Protein AF-A0A151E2L0-F1 (afdb_monomer_lite)

Radius of gyration: 24.41 Å; chains: 1; bounding box: 51×38×66 Å

Structure (mmCIF, N/CA/C/O backbone):
data_AF-A0A151E2L0-F1
#
_entry.id   AF-A0A151E2L0-F1
#
loop_
_atom_site.group_PDB
_atom_site.id
_atom_site.type_symbol
_atom_site.label_atom_id
_atom_site.label_alt_id
_atom_site.label_comp_id
_atom_site.label_asym_id
_atom_site.label_entity_id
_atom_site.label_seq_id
_atom_site.pdbx_PDB_ins_code
_atom_site.Cartn_x
_atom_site.Cartn_y
_atom_site.Cartn_z
_atom_site.occupancy
_atom_site.B_iso_or_equiv
_atom_site.auth_seq_id
_atom_site.auth_comp_id
_atom_site.auth_asym_id
_atom_site.auth_atom_id
_atom_site.pdbx_PDB_model_num
ATOM 1 N N . MET A 1 1 ? 32.346 0.510 -19.887 1.00 84.31 1 MET A N 1
ATOM 2 C CA . MET A 1 1 ? 31.355 0.028 -20.860 1.00 84.31 1 MET A CA 1
ATOM 3 C C . MET A 1 1 ? 30.154 -0.442 -20.076 1.00 84.31 1 MET A C 1
ATOM 5 O O . MET A 1 1 ? 30.334 -1.279 -19.196 1.00 84.31 1 MET A O 1
ATOM 9 N N . ALA A 1 2 ? 28.981 0.121 -20.339 1.00 90.50 2 ALA A N 1
ATOM 10 C CA . ALA A 1 2 ? 27.751 -0.248 -19.652 1.00 90.50 2 ALA A CA 1
ATOM 11 C C . ALA A 1 2 ? 26.832 -1.027 -20.596 1.00 90.50 2 ALA A C 1
ATOM 13 O O . ALA A 1 2 ? 26.898 -0.857 -21.814 1.00 90.50 2 ALA A O 1
ATOM 14 N N . GLN A 1 3 ? 25.974 -1.856 -20.020 1.00 91.31 3 GLN A N 1
ATOM 15 C CA . GLN A 1 3 ? 24.941 -2.608 -20.714 1.00 91.31 3 GLN A CA 1
ATOM 16 C C . GLN A 1 3 ? 23.611 -2.382 -19.992 1.00 91.31 3 GLN A C 1
ATOM 18 O O . GLN A 1 3 ? 23.553 -2.522 -18.766 1.00 91.31 3 GLN A O 1
ATOM 23 N N . PHE A 1 4 ? 22.560 -2.027 -20.734 1.00 92.19 4 PHE A N 1
ATOM 24 C CA . PHE A 1 4 ? 21.192 -2.010 -20.217 1.00 92.19 4 PHE A CA 1
ATOM 25 C C . PHE A 1 4 ? 20.555 -3.377 -20.409 1.00 92.19 4 PHE A C 1
ATOM 27 O O . PHE A 1 4 ? 20.576 -3.918 -21.517 1.00 92.19 4 PHE A O 1
ATOM 34 N N . ILE A 1 5 ? 19.969 -3.905 -19.337 1.00 91.38 5 ILE A N 1
ATOM 35 C CA . ILE A 1 5 ? 19.160 -5.120 -19.371 1.00 91.38 5 ILE A CA 1
ATOM 36 C C . ILE A 1 5 ? 17.713 -4.697 -19.201 1.00 91.38 5 ILE A C 1
ATOM 38 O O . ILE A 1 5 ? 17.343 -4.138 -18.163 1.00 91.38 5 ILE A O 1
ATOM 42 N N . ALA A 1 6 ? 16.914 -4.935 -20.235 1.00 91.94 6 ALA A N 1
ATOM 43 C CA . ALA A 1 6 ? 15.531 -4.496 -20.284 1.00 91.94 6 ALA A CA 1
ATOM 44 C C . ALA A 1 6 ? 14.575 -5.671 -20.495 1.00 91.94 6 ALA A C 1
ATOM 46 O O . ALA A 1 6 ? 14.903 -6.639 -21.181 1.00 91.94 6 ALA A O 1
ATOM 47 N N . LEU A 1 7 ? 13.389 -5.598 -19.891 1.00 91.06 7 LEU A N 1
ATOM 48 C CA . LEU A 1 7 ? 12.377 -6.642 -20.038 1.00 91.06 7 LEU A CA 1
ATOM 49 C C . LEU A 1 7 ? 11.890 -6.750 -21.482 1.00 91.06 7 LEU A C 1
ATOM 51 O O . LEU A 1 7 ? 11.542 -5.751 -22.108 1.00 91.06 7 LEU A O 1
ATOM 55 N N . ARG A 1 8 ? 11.790 -7.981 -21.982 1.00 91.12 8 ARG A N 1
ATOM 56 C CA . ARG A 1 8 ? 11.191 -8.262 -23.290 1.00 91.12 8 ARG A CA 1
ATOM 57 C C . ARG A 1 8 ? 9.681 -8.002 -23.309 1.00 91.12 8 ARG A C 1
ATOM 59 O O . ARG A 1 8 ? 9.145 -7.568 -24.320 1.00 91.12 8 ARG A O 1
ATOM 66 N N . GLU A 1 9 ? 9.017 -8.267 -22.189 1.00 89.00 9 GLU A N 1
ATOM 67 C CA . GLU A 1 9 ? 7.567 -8.172 -22.008 1.00 89.00 9 GLU A CA 1
ATOM 68 C C . GLU A 1 9 ? 7.240 -7.475 -20.685 1.00 89.00 9 GLU A C 1
ATOM 70 O O . GLU A 1 9 ? 8.058 -7.453 -19.764 1.00 89.00 9 GLU A O 1
ATOM 75 N N . ALA A 1 10 ? 6.036 -6.918 -20.566 1.00 86.88 10 ALA A N 1
ATOM 76 C CA . ALA A 1 10 ? 5.585 -6.337 -19.306 1.00 86.88 10 ALA A CA 1
ATOM 77 C C . ALA A 1 10 ? 5.405 -7.415 -18.220 1.00 86.88 10 ALA A C 1
ATOM 79 O O . ALA A 1 10 ? 5.007 -8.550 -18.490 1.00 86.88 10 ALA A O 1
ATOM 80 N N . LYS A 1 11 ? 5.667 -7.044 -16.966 1.00 82.69 11 LYS A N 1
ATOM 81 C CA . LYS A 1 11 ? 5.463 -7.891 -15.789 1.00 82.69 11 LYS A CA 1
ATOM 82 C C 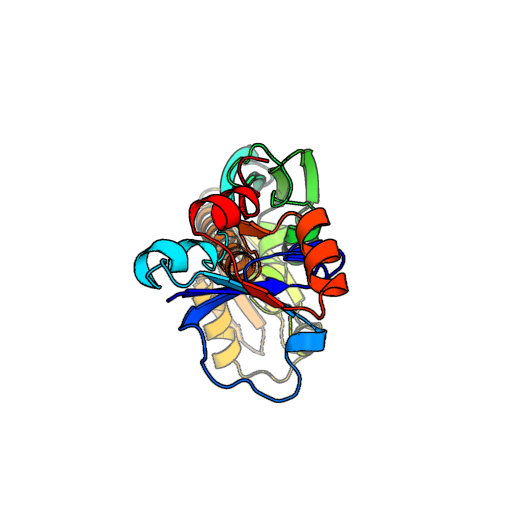. LYS A 1 11 ? 4.302 -7.357 -14.966 1.00 82.69 11 LYS A C 1
ATOM 84 O O . LYS A 1 11 ? 4.255 -6.164 -14.667 1.00 82.69 11 LYS A O 1
ATOM 89 N N . TYR A 1 12 ? 3.425 -8.261 -14.538 1.00 77.94 12 TYR A N 1
ATOM 90 C CA . TYR A 1 12 ? 2.224 -7.930 -13.776 1.00 77.94 12 TYR A CA 1
ATOM 91 C C . TYR A 1 12 ? 2.213 -8.587 -12.388 1.00 77.94 12 TYR A C 1
ATOM 93 O O . TYR A 1 12 ? 2.780 -9.666 -12.197 1.00 77.94 12 TYR A O 1
ATOM 101 N N . ARG A 1 13 ? 1.536 -7.945 -11.432 1.00 70.94 13 ARG A N 1
ATOM 102 C CA . ARG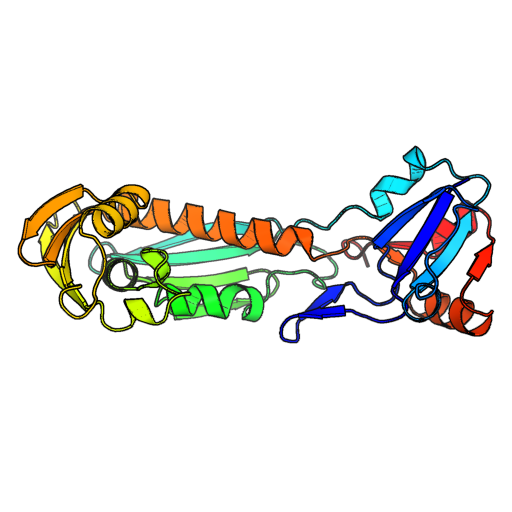 A 1 13 ? 1.079 -8.521 -10.157 1.00 70.94 13 ARG A CA 1
ATOM 103 C C . ARG A 1 13 ? -0.394 -8.155 -10.003 1.00 70.94 13 ARG A C 1
ATOM 105 O O . ARG A 1 13 ? -0.712 -6.979 -10.086 1.00 70.94 13 ARG A O 1
ATOM 112 N N . ASP A 1 14 ? -1.259 -9.146 -9.801 1.00 65.44 14 ASP A N 1
ATOM 113 C CA . ASP A 1 14 ? -2.694 -8.943 -9.539 1.00 65.44 14 ASP A CA 1
ATOM 114 C C . ASP A 1 14 ? -3.354 -7.967 -10.536 1.00 65.44 14 ASP A C 1
ATOM 116 O O . ASP A 1 14 ? -4.032 -7.019 -10.162 1.00 65.44 14 ASP A O 1
ATOM 120 N N . ALA A 1 15 ? -3.099 -8.202 -11.831 1.00 66.31 15 ALA A N 1
ATOM 121 C CA . ALA A 1 15 ? -3.526 -7.393 -12.982 1.00 66.31 15 ALA A CA 1
ATOM 122 C C . ALA A 1 15 ? -2.879 -6.000 -13.138 1.00 66.31 15 ALA A C 1
ATOM 124 O O . ALA A 1 15 ? -3.130 -5.326 -14.137 1.00 66.31 15 ALA A O 1
ATOM 125 N N . GLU A 1 16 ? -1.975 -5.595 -12.247 1.00 69.94 16 GLU A N 1
ATOM 126 C CA . GLU A 1 16 ? -1.268 -4.321 -12.359 1.00 69.94 16 GLU A CA 1
ATOM 127 C C . GLU A 1 16 ? 0.136 -4.455 -12.952 1.00 69.94 16 GLU A C 1
ATOM 129 O O . GLU A 1 16 ? 0.885 -5.352 -12.548 1.00 69.94 16 GLU A O 1
ATOM 134 N N . PRO A 1 17 ? 0.544 -3.555 -13.868 1.00 71.38 17 PRO A N 1
ATOM 135 C CA . PRO A 1 17 ? 1.899 -3.549 -14.392 1.00 71.38 17 PRO A CA 1
ATOM 136 C C . PRO A 1 17 ? 2.876 -3.104 -13.297 1.00 71.38 17 PRO A C 1
ATOM 138 O O . PRO A 1 17 ? 2.876 -1.955 -12.857 1.00 71.38 17 PRO A O 1
ATOM 141 N N . ILE A 1 18 ? 3.746 -4.019 -12.876 1.00 76.12 18 ILE A N 1
ATOM 142 C CA . ILE A 1 18 ? 4.868 -3.711 -11.982 1.00 76.12 18 ILE A CA 1
ATOM 143 C C . ILE A 1 18 ? 6.118 -3.333 -12.780 1.00 76.12 18 ILE A C 1
ATOM 145 O O . ILE A 1 18 ? 6.958 -2.581 -12.309 1.00 76.12 18 ILE A O 1
ATOM 149 N N . ALA A 1 19 ? 6.233 -3.776 -14.027 1.00 84.06 19 ALA A N 1
ATOM 150 C CA . ALA A 1 19 ? 7.259 -3.286 -14.933 1.00 84.06 19 ALA A CA 1
ATOM 151 C C . ALA A 1 19 ? 6.724 -3.295 -16.361 1.00 84.06 19 ALA A C 1
ATOM 153 O O . ALA A 1 19 ? 6.121 -4.279 -16.791 1.00 84.06 19 ALA A O 1
ATOM 154 N N . LEU A 1 20 ? 6.932 -2.204 -17.093 1.00 86.31 20 LEU A N 1
ATOM 155 C CA . LEU A 1 20 ? 6.557 -2.135 -18.500 1.00 86.31 20 LEU A CA 1
ATOM 156 C C . LEU A 1 20 ? 7.481 -3.006 -19.354 1.00 86.31 20 LEU A C 1
ATOM 158 O O . LEU A 1 20 ? 8.604 -3.341 -18.967 1.00 86.31 20 LEU A O 1
ATOM 162 N N . LYS A 1 21 ? 7.020 -3.329 -20.561 1.00 91.00 21 LYS A N 1
ATOM 163 C CA . LYS A 1 21 ? 7.912 -3.801 -21.618 1.00 91.00 21 LYS A CA 1
ATOM 164 C C . LYS A 1 21 ? 9.042 -2.785 -21.803 1.00 91.00 21 LYS A C 1
ATOM 166 O O . LYS A 1 21 ? 8.802 -1.581 -21.796 1.00 91.00 21 LYS A O 1
ATOM 171 N N . GLY A 1 22 ? 10.269 -3.278 -21.911 1.00 91.50 22 GLY A N 1
ATOM 172 C CA . GLY A 1 22 ? 11.469 -2.455 -21.990 1.00 91.50 22 GLY A CA 1
ATOM 173 C C . GLY A 1 22 ? 11.974 -1.921 -20.653 1.00 91.50 22 GLY A C 1
ATOM 174 O O . GLY A 1 22 ? 13.012 -1.266 -20.644 1.00 91.50 22 GLY A O 1
ATOM 175 N N . ALA A 1 23 ? 11.302 -2.181 -19.525 1.00 91.19 23 ALA A N 1
ATOM 176 C CA . ALA A 1 23 ? 11.759 -1.719 -18.216 1.00 91.19 23 ALA A CA 1
ATOM 177 C C . ALA A 1 23 ? 13.214 -2.112 -17.959 1.00 91.19 23 ALA A C 1
ATOM 179 O O . ALA A 1 23 ? 13.561 -3.293 -18.036 1.00 91.19 23 ALA A O 1
ATOM 180 N N . ILE A 1 24 ? 14.045 -1.123 -17.634 1.00 91.44 24 ILE A N 1
ATOM 181 C CA . ILE A 1 24 ? 15.466 -1.322 -17.362 1.00 91.44 24 ILE A CA 1
ATOM 182 C C . ILE A 1 24 ? 15.583 -1.876 -15.943 1.00 91.44 24 ILE A C 1
ATOM 184 O O . ILE A 1 24 ? 15.453 -1.152 -14.958 1.00 91.44 24 ILE A O 1
ATOM 188 N N . VAL A 1 25 ? 15.801 -3.183 -15.836 1.00 87.81 25 VAL A N 1
ATOM 189 C CA . VAL A 1 25 ? 15.864 -3.892 -14.549 1.00 87.81 25 VAL A CA 1
ATOM 190 C C . VAL A 1 25 ? 17.278 -3.952 -13.991 1.00 87.81 25 VAL A C 1
ATOM 192 O O . VAL A 1 25 ? 17.464 -4.112 -12.787 1.00 87.81 25 VAL A O 1
ATOM 195 N N . GLN A 1 26 ? 18.283 -3.806 -14.856 1.00 89.06 26 GLN A N 1
ATOM 196 C CA . GLN A 1 26 ? 19.679 -3.854 -14.455 1.00 89.06 26 GLN A CA 1
ATOM 197 C C . GLN A 1 26 ? 20.559 -3.043 -15.405 1.00 89.06 26 GLN A C 1
ATOM 199 O O . GLN A 1 26 ? 20.324 -2.968 -16.611 1.00 89.06 26 GLN A O 1
ATOM 204 N N . VAL A 1 27 ? 21.608 -2.466 -14.830 1.00 88.94 27 VAL A N 1
ATOM 205 C CA . VAL A 1 27 ? 22.743 -1.879 -15.538 1.00 88.94 27 VAL A CA 1
ATOM 206 C C . VAL A 1 27 ? 23.992 -2.599 -15.048 1.00 88.94 27 VAL A C 1
ATOM 208 O O . VAL A 1 27 ? 24.195 -2.716 -13.840 1.00 88.94 27 VAL A O 1
ATOM 211 N N . ARG A 1 28 ? 24.827 -3.087 -15.965 1.00 88.88 28 ARG A N 1
ATOM 212 C CA . ARG A 1 28 ? 26.049 -3.837 -15.623 1.00 88.88 28 ARG A CA 1
ATOM 213 C C . ARG A 1 28 ? 27.188 -3.575 -16.604 1.00 88.88 28 ARG A C 1
ATOM 215 O O . ARG A 1 28 ? 27.019 -2.810 -17.556 1.00 88.88 28 ARG A O 1
ATOM 222 N N . ALA A 1 29 ? 28.355 -4.172 -16.360 1.00 87.06 29 ALA A N 1
ATOM 223 C CA . ALA A 1 29 ? 29.481 -4.065 -17.280 1.00 87.06 29 ALA A CA 1
ATOM 224 C C . ALA A 1 29 ? 29.208 -4.869 -18.561 1.00 87.06 29 ALA A C 1
ATOM 226 O O . ALA A 1 29 ? 28.728 -6.001 -18.513 1.00 87.06 29 ALA A O 1
ATOM 227 N N . SER A 1 30 ? 29.524 -4.285 -19.717 1.00 80.56 30 SER A N 1
ATOM 228 C CA . SER A 1 30 ? 29.435 -5.007 -20.993 1.00 80.56 30 SER A CA 1
ATOM 229 C C . SER A 1 30 ? 30.409 -6.193 -21.001 1.00 80.56 30 SER A C 1
ATOM 231 O O . SER A 1 30 ? 31.551 -6.062 -20.554 1.00 80.56 30 SER A O 1
ATOM 233 N N . GLY A 1 31 ? 29.955 -7.344 -21.501 1.00 72.31 31 GLY A N 1
ATOM 234 C CA . GLY A 1 31 ? 30.754 -8.571 -21.591 1.00 72.31 31 GLY A CA 1
ATOM 235 C C . GLY A 1 31 ? 30.794 -9.438 -20.327 1.00 72.31 31 GLY A C 1
ATOM 236 O O . GLY A 1 31 ? 31.498 -10.447 -20.328 1.00 72.31 31 GLY A O 1
ATOM 237 N N . GLU A 1 32 ? 30.053 -9.098 -19.265 1.00 70.38 32 GLU A N 1
ATOM 238 C CA . GLU A 1 32 ? 29.902 -10.003 -18.118 1.00 70.38 32 GLU A CA 1
ATOM 239 C C . GLU A 1 32 ? 29.171 -11.298 -18.525 1.00 70.38 32 GLU A C 1
ATOM 241 O O . GLU A 1 32 ? 28.115 -11.228 -19.168 1.00 70.38 32 GLU A O 1
ATOM 246 N N . PRO A 1 33 ? 29.714 -12.484 -18.176 1.00 62.22 33 PRO A N 1
ATOM 247 C CA . PRO A 1 33 ? 29.123 -13.760 -18.558 1.00 62.22 33 PRO A CA 1
ATOM 248 C C . PRO A 1 33 ? 27.722 -13.924 -17.960 1.00 62.22 33 PRO A C 1
ATOM 250 O O . PRO A 1 33 ? 27.459 -13.540 -16.821 1.00 62.22 33 PRO A O 1
ATOM 253 N N . TRP A 1 34 ? 26.829 -14.491 -18.764 1.00 63.78 34 TRP A N 1
ATOM 254 C CA . TRP A 1 34 ? 25.422 -14.712 -18.437 1.00 63.78 34 TRP A CA 1
ATOM 255 C C . TRP A 1 34 ? 25.178 -16.098 -17.825 1.00 63.78 34 TRP A C 1
ATOM 257 O O . TRP A 1 34 ? 25.937 -17.041 -18.071 1.00 63.78 34 TRP A O 1
ATOM 267 N N . GLY A 1 35 ? 24.089 -16.227 -17.065 1.00 57.56 35 GLY A N 1
ATOM 268 C CA . GLY A 1 35 ? 23.437 -17.508 -16.799 1.00 57.56 35 GLY A CA 1
ATOM 269 C C . GLY A 1 35 ? 22.607 -17.947 -18.016 1.00 57.56 35 GLY A C 1
ATOM 270 O O . GLY A 1 35 ? 22.194 -17.136 -18.835 1.00 57.56 35 GLY A O 1
ATOM 271 N N . GLY A 1 36 ? 22.376 -19.251 -18.185 1.00 47.62 36 GLY A N 1
ATOM 272 C CA . GLY A 1 36 ? 21.886 -19.833 -19.449 1.00 47.62 36 GLY A CA 1
ATOM 273 C C . GLY A 1 36 ? 20.500 -19.400 -19.966 1.00 47.62 36 GLY A C 1
ATOM 274 O O . GLY A 1 36 ? 20.200 -19.693 -21.120 1.00 47.62 36 GLY A O 1
ATOM 275 N N . ASP A 1 37 ? 19.677 -18.694 -19.180 1.00 51.56 37 ASP A N 1
ATOM 276 C CA . ASP A 1 37 ? 18.243 -18.494 -19.472 1.00 51.56 37 ASP A CA 1
ATOM 277 C C . ASP A 1 37 ? 17.826 -17.033 -19.764 1.00 51.56 37 ASP A C 1
ATOM 279 O O . ASP A 1 37 ? 16.668 -16.757 -20.077 1.00 51.56 37 ASP A O 1
ATOM 283 N N . GLU A 1 38 ? 18.743 -16.068 -19.684 1.00 55.12 38 GLU A N 1
ATOM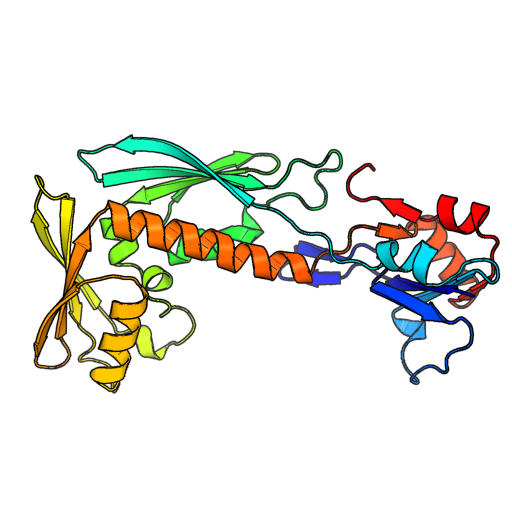 284 C CA . GLU A 1 38 ? 18.417 -14.631 -19.688 1.00 55.12 38 GLU A CA 1
ATOM 285 C C . GLU A 1 38 ? 17.922 -14.030 -21.033 1.00 55.12 38 GLU A C 1
ATOM 287 O O . GLU A 1 38 ? 16.955 -13.262 -20.999 1.00 55.12 38 GLU A O 1
ATOM 292 N N . PRO A 1 39 ? 18.442 -14.368 -22.234 1.00 53.62 39 PRO A N 1
ATOM 293 C CA . PRO A 1 39 ? 17.997 -13.725 -23.483 1.00 53.62 39 PRO A CA 1
ATOM 294 C C . PRO A 1 39 ? 16.557 -14.076 -23.902 1.00 53.62 39 PRO A C 1
ATOM 296 O O . PRO A 1 39 ? 15.993 -13.436 -24.788 1.00 53.62 39 PRO A O 1
ATOM 299 N N . PHE A 1 40 ? 15.923 -15.074 -23.276 1.00 59.53 40 PHE A N 1
ATOM 300 C CA . PHE A 1 40 ? 14.511 -15.378 -23.533 1.00 59.53 40 PHE A CA 1
ATOM 301 C C . PHE A 1 40 ? 13.560 -14.379 -22.861 1.00 59.53 40 PHE A C 1
ATOM 303 O O . PHE A 1 40 ? 12.474 -14.126 -23.389 1.00 59.53 40 PHE A O 1
ATOM 310 N N . TYR A 1 41 ? 13.984 -13.791 -21.739 1.00 78.12 41 TYR A N 1
ATOM 311 C CA . TYR A 1 41 ? 13.182 -12.879 -20.918 1.00 78.12 41 TYR A CA 1
ATOM 312 C C . TYR A 1 41 ? 13.598 -11.410 -21.055 1.00 78.12 41 TYR A C 1
ATOM 314 O O . TYR A 1 41 ? 12.802 -10.516 -20.748 1.00 78.12 41 TYR A O 1
ATOM 322 N N . PHE A 1 42 ? 14.816 -11.149 -21.539 1.00 87.56 42 PHE A N 1
ATOM 323 C CA . PHE A 1 42 ? 15.401 -9.813 -21.598 1.00 87.56 42 PHE A CA 1
ATOM 324 C C . PHE A 1 42 ? 15.984 -9.492 -22.974 1.00 87.56 42 PHE A C 1
ATOM 326 O O . PHE A 1 42 ? 16.438 -10.373 -23.700 1.00 87.56 42 PHE A O 1
ATOM 333 N N . ILE A 1 43 ? 16.017 -8.201 -23.292 1.00 91.62 43 ILE A N 1
ATOM 334 C CA . ILE A 1 43 ? 16.858 -7.641 -24.347 1.00 91.62 43 ILE A CA 1
ATOM 335 C C . ILE A 1 43 ? 18.095 -6.974 -23.737 1.00 91.62 43 ILE A C 1
ATOM 337 O O . ILE A 1 43 ? 18.082 -6.523 -22.586 1.00 91.62 43 ILE A O 1
ATOM 341 N N . MET A 1 44 ? 19.152 -6.872 -24.535 1.00 91.06 44 MET A N 1
ATOM 342 C CA . MET A 1 44 ? 20.423 -6.270 -24.145 1.00 91.06 44 MET A CA 1
ATOM 343 C C . MET A 1 44 ? 20.768 -5.087 -25.043 1.00 91.06 44 MET A C 1
ATOM 345 O O . MET A 1 44 ? 20.742 -5.202 -26.270 1.00 91.06 44 MET A O 1
ATOM 349 N N . ILE A 1 45 ? 21.151 -3.965 -24.430 1.00 92.50 45 ILE A N 1
ATOM 350 C CA . ILE A 1 45 ? 21.691 -2.807 -25.149 1.00 92.50 45 ILE A CA 1
ATOM 351 C C . ILE A 1 45 ? 23.099 -2.524 -24.641 1.00 92.50 45 ILE A C 1
ATOM 353 O O . ILE A 1 45 ? 23.279 -1.987 -23.546 1.00 92.50 45 ILE A O 1
ATOM 357 N N . ASP A 1 46 ? 24.096 -2.875 -25.444 1.00 91.75 46 ASP A N 1
ATOM 358 C CA . ASP A 1 46 ? 25.499 -2.603 -25.161 1.00 91.75 46 ASP A CA 1
ATOM 359 C C . ASP A 1 46 ? 25.862 -1.175 -25.559 1.00 91.75 46 ASP A C 1
ATOM 361 O O . ASP A 1 46 ? 25.666 -0.750 -26.701 1.00 91.75 46 ASP A O 1
ATOM 365 N N . VAL A 1 47 ? 26.433 -0.428 -24.612 1.00 91.06 47 VAL A N 1
ATOM 366 C CA . VAL A 1 47 ? 26.839 0.965 -24.813 1.00 91.06 47 VAL A CA 1
ATOM 367 C C . VAL A 1 47 ? 28.300 1.143 -24.379 1.00 91.06 47 VAL A C 1
ATOM 369 O O . VAL A 1 47 ? 28.588 1.549 -23.245 1.00 91.06 47 VAL A O 1
ATOM 372 N N . PRO A 1 48 ? 29.266 0.848 -25.273 1.00 85.56 48 PRO A N 1
ATOM 373 C CA . PRO A 1 48 ? 30.687 0.777 -24.929 1.00 85.56 48 PRO A CA 1
ATOM 374 C C . PRO A 1 48 ? 31.241 2.055 -24.286 1.00 85.56 48 PRO A C 1
ATOM 376 O O . PRO A 1 48 ? 32.031 1.993 -23.345 1.00 85.56 48 PRO A O 1
ATOM 379 N N . ALA A 1 49 ? 30.780 3.221 -24.740 1.00 86.12 49 ALA A N 1
ATOM 380 C CA . ALA A 1 49 ? 31.260 4.517 -24.267 1.00 86.12 49 ALA A CA 1
ATOM 381 C C . ALA A 1 49 ? 30.575 5.029 -22.980 1.00 86.12 49 ALA A C 1
ATOM 383 O O . ALA A 1 49 ? 30.973 6.078 -22.478 1.00 86.12 49 ALA A O 1
ATOM 384 N N . PHE A 1 50 ? 29.592 4.313 -22.411 1.00 86.38 50 PHE A N 1
ATOM 385 C CA . PHE A 1 50 ? 29.052 4.647 -21.085 1.00 86.38 50 PHE A CA 1
ATOM 386 C C . PHE A 1 50 ? 29.881 4.021 -19.952 1.00 86.38 50 PHE A C 1
ATOM 388 O O . PHE A 1 50 ? 30.312 2.860 -20.016 1.00 86.38 50 PHE A O 1
ATOM 395 N N . SER A 1 51 ? 30.076 4.785 -18.875 1.00 87.81 51 SER A N 1
ATOM 396 C CA . SER A 1 51 ? 30.441 4.231 -17.569 1.00 87.81 51 SER A CA 1
ATOM 397 C C . SER A 1 51 ? 29.181 3.753 -16.847 1.00 87.81 51 SER A C 1
ATOM 399 O O . SER A 1 51 ? 28.111 4.328 -17.029 1.00 87.81 51 SER A O 1
ATOM 401 N N . ILE A 1 52 ? 29.301 2.713 -16.019 1.00 87.06 52 ILE A N 1
ATOM 402 C CA . ILE A 1 52 ? 28.172 2.185 -15.236 1.00 87.06 52 ILE A CA 1
ATOM 403 C C . ILE A 1 52 ? 27.604 3.277 -14.328 1.00 87.06 52 ILE A C 1
ATOM 405 O O . ILE A 1 52 ? 26.398 3.496 -14.324 1.00 87.06 52 ILE A O 1
ATOM 409 N N . ASP A 1 53 ? 28.466 4.030 -13.643 1.00 86.00 53 ASP A N 1
ATOM 410 C CA . ASP A 1 53 ? 28.052 5.091 -12.717 1.00 86.00 53 ASP A CA 1
ATOM 411 C C . ASP A 1 53 ? 27.208 6.185 -13.383 1.00 86.00 53 ASP A C 1
ATOM 413 O O . ASP A 1 53 ? 26.323 6.758 -12.749 1.00 86.00 53 ASP A O 1
ATOM 417 N N . ALA A 1 54 ? 27.438 6.455 -14.672 1.00 85.06 54 ALA A N 1
ATOM 418 C CA . ALA A 1 54 ? 26.662 7.442 -15.416 1.00 85.06 54 ALA A CA 1
ATOM 419 C C . ALA A 1 54 ? 25.228 6.976 -15.710 1.00 85.06 54 ALA A C 1
ATOM 421 O O . ALA A 1 54 ? 24.351 7.811 -15.929 1.00 85.06 54 ALA A O 1
ATOM 422 N N . VAL A 1 55 ? 24.980 5.661 -15.727 1.00 86.44 55 VAL A N 1
ATOM 423 C CA . VAL A 1 55 ? 23.708 5.086 -16.187 1.00 86.44 55 VAL A CA 1
ATOM 424 C C . VAL A 1 55 ? 23.022 4.153 -15.188 1.00 86.44 55 VAL A C 1
ATOM 426 O O . VAL A 1 55 ? 21.868 3.795 -15.394 1.00 86.44 55 VAL A O 1
ATOM 429 N N . VAL A 1 56 ? 23.648 3.822 -14.058 1.00 87.00 56 VAL A N 1
ATOM 430 C CA . VAL A 1 56 ? 23.064 2.961 -13.009 1.00 87.00 56 VAL A CA 1
ATOM 431 C C . VAL A 1 56 ? 21.754 3.518 -12.436 1.00 87.00 56 VAL A C 1
ATOM 433 O O . VAL A 1 56 ? 20.916 2.782 -11.924 1.00 87.00 56 VAL A O 1
ATOM 436 N N . ASN A 1 57 ? 21.529 4.829 -12.554 1.00 86.75 57 ASN A N 1
ATOM 437 C CA . ASN A 1 57 ? 20.277 5.457 -12.137 1.00 86.75 57 ASN A CA 1
ATOM 438 C C . ASN A 1 57 ? 19.072 5.024 -12.986 1.00 86.75 57 ASN A C 1
ATOM 440 O O . ASN A 1 57 ? 17.951 5.081 -12.485 1.00 86.75 57 ASN A O 1
ATOM 444 N N . TYR A 1 58 ? 19.289 4.556 -14.221 1.00 87.75 58 TYR A N 1
ATOM 445 C CA . TYR A 1 58 ? 18.218 4.070 -15.093 1.00 87.75 58 TYR A CA 1
ATOM 446 C C . TYR A 1 58 ? 17.626 2.734 -14.626 1.00 87.75 58 TYR A C 1
ATOM 448 O O . TYR A 1 58 ? 16.483 2.447 -14.955 1.00 87.75 58 TYR A O 1
ATOM 456 N N . SER A 1 59 ? 18.343 1.953 -13.808 1.00 84.56 59 SER A N 1
ATOM 457 C CA . SER A 1 59 ? 17.822 0.713 -13.212 1.00 84.56 59 SER A CA 1
ATOM 458 C C . SER A 1 59 ? 17.283 0.888 -11.791 1.00 84.56 59 SER A C 1
ATOM 460 O O . SER A 1 59 ? 16.988 -0.099 -11.118 1.00 84.56 59 SER A O 1
ATOM 462 N N . ARG A 1 60 ? 17.208 2.121 -11.270 1.00 81.19 60 ARG A N 1
ATOM 463 C CA . ARG A 1 60 ? 16.695 2.341 -9.912 1.00 81.19 60 ARG A CA 1
ATOM 464 C C . ARG A 1 60 ? 15.176 2.144 -9.870 1.00 81.19 60 ARG A C 1
ATOM 466 O O . ARG A 1 60 ? 14.480 2.596 -10.785 1.00 81.19 60 ARG A O 1
ATOM 473 N N . PRO A 1 61 ? 14.652 1.521 -8.800 1.00 77.38 61 PRO A N 1
ATOM 474 C CA . PRO A 1 61 ? 13.219 1.345 -8.644 1.00 77.38 61 PRO A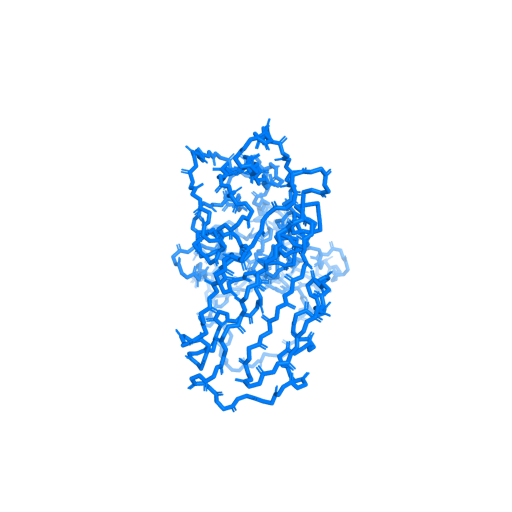 CA 1
ATOM 475 C C . PRO A 1 61 ? 12.517 2.700 -8.550 1.00 77.38 61 PRO A C 1
ATOM 477 O O . PRO A 1 61 ? 13.065 3.683 -8.038 1.00 77.38 61 PRO A O 1
ATOM 480 N N . TYR A 1 62 ? 11.287 2.736 -9.045 1.00 78.62 62 TYR A N 1
ATOM 481 C CA . TYR A 1 62 ? 10.409 3.881 -8.895 1.00 78.62 62 TYR A CA 1
ATOM 482 C C . TYR A 1 62 ? 9.692 3.819 -7.550 1.00 78.62 62 TYR A C 1
ATOM 484 O O . TYR A 1 62 ? 9.005 2.850 -7.231 1.00 78.62 62 TYR A O 1
ATOM 492 N N . ARG A 1 63 ? 9.814 4.900 -6.784 1.00 76.19 63 ARG A N 1
ATOM 493 C CA . ARG A 1 63 ? 9.118 5.072 -5.518 1.00 76.19 63 ARG A CA 1
ATOM 494 C C . ARG A 1 63 ? 7.793 5.795 -5.734 1.00 76.19 63 ARG A C 1
ATOM 496 O O . ARG A 1 63 ? 7.774 6.974 -6.086 1.00 76.19 63 ARG A O 1
ATOM 503 N N . LEU A 1 64 ? 6.706 5.059 -5.507 1.00 75.31 64 LEU A N 1
ATOM 504 C CA . LEU A 1 64 ? 5.380 5.634 -5.314 1.00 75.31 64 LEU A CA 1
ATOM 505 C C . LEU A 1 64 ? 5.338 6.171 -3.882 1.00 75.31 64 LEU A C 1
ATOM 507 O O . LEU A 1 64 ? 5.217 5.408 -2.922 1.00 75.31 64 LEU A O 1
ATOM 511 N N . ASP A 1 65 ? 5.500 7.480 -3.750 1.00 75.50 65 ASP A N 1
ATOM 512 C CA . ASP A 1 65 ? 5.380 8.158 -2.468 1.00 75.50 65 ASP A CA 1
ATOM 513 C C . ASP A 1 65 ? 3.912 8.476 -2.235 1.00 75.50 65 ASP A C 1
ATOM 515 O O . ASP A 1 65 ? 3.323 9.231 -3.006 1.00 75.50 65 ASP A O 1
ATOM 519 N N . LEU A 1 66 ? 3.324 7.893 -1.189 1.00 77.94 66 LEU A N 1
ATOM 520 C CA . LEU A 1 66 ? 1.977 8.264 -0.775 1.00 77.94 66 LEU A CA 1
ATOM 521 C C . LEU A 1 66 ? 2.035 9.348 0.299 1.00 77.94 66 LEU A C 1
ATOM 523 O O . LEU A 1 66 ? 2.690 9.188 1.332 1.00 77.94 66 LEU A O 1
ATOM 527 N N . SER A 1 67 ? 1.312 10.431 0.060 1.00 79.06 67 SER A N 1
ATOM 528 C CA . SER A 1 67 ? 0.848 11.353 1.082 1.00 79.06 67 SER A CA 1
ATOM 529 C C . SER A 1 67 ? -0.553 10.944 1.532 1.00 79.06 67 SER A C 1
ATOM 531 O O . SER A 1 67 ? -1.259 10.169 0.883 1.00 79.06 67 SER A O 1
ATOM 533 N N . TRP A 1 68 ? -0.963 11.456 2.682 1.00 79.69 68 TRP A N 1
ATOM 534 C CA . TRP A 1 68 ? -2.348 11.365 3.102 1.00 79.69 68 TRP A CA 1
ATOM 535 C C . TRP A 1 68 ? -2.748 12.644 3.823 1.00 79.69 68 TRP A C 1
ATOM 537 O O . TRP A 1 68 ? -1.905 13.339 4.394 1.00 79.69 68 TRP A O 1
ATOM 547 N N . ASN A 1 69 ? -4.039 12.945 3.792 1.00 85.06 69 ASN A N 1
ATOM 548 C CA . ASN A 1 69 ? -4.626 14.055 4.517 1.00 85.06 69 ASN A CA 1
ATOM 549 C C . ASN A 1 69 ? -5.985 13.650 5.094 1.00 85.06 69 ASN A C 1
ATOM 551 O O . ASN A 1 69 ? -6.733 12.896 4.473 1.00 85.06 69 ASN A O 1
ATOM 555 N N . VAL A 1 70 ? -6.308 14.177 6.273 1.00 86.19 70 VAL A N 1
ATOM 556 C CA . VAL A 1 70 ? -7.669 14.105 6.812 1.00 86.19 70 VAL A CA 1
ATOM 557 C C . VAL A 1 70 ? -8.482 15.183 6.100 1.00 86.19 70 VAL A C 1
ATOM 559 O O . VAL A 1 70 ? -8.218 16.370 6.281 1.00 86.19 70 VAL A O 1
ATOM 562 N N . GLU A 1 71 ? -9.428 14.783 5.255 1.00 89.56 71 GLU A N 1
ATOM 563 C CA . GLU A 1 71 ? -10.321 15.725 4.570 1.00 89.56 71 GLU A CA 1
ATOM 564 C C . GLU A 1 71 ? -11.421 16.215 5.504 1.00 89.56 71 GLU A C 1
ATOM 566 O O . GLU A 1 71 ? -11.753 17.400 5.519 1.00 89.56 71 GLU A O 1
ATOM 571 N N . SER A 1 72 ? -11.961 15.308 6.313 1.00 90.19 72 SER A N 1
ATOM 572 C CA . SER A 1 72 ? -12.965 15.630 7.314 1.00 90.19 72 SER A CA 1
ATOM 573 C C . SER A 1 72 ? -12.909 14.653 8.485 1.00 90.19 72 SER A C 1
ATOM 575 O O . SER A 1 72 ? -12.350 13.554 8.394 1.00 90.19 72 SER A O 1
ATOM 577 N N . PHE A 1 73 ? -13.463 15.094 9.608 1.00 86.31 73 PHE A N 1
ATOM 578 C CA . PHE A 1 73 ? -13.598 14.308 10.820 1.00 86.31 73 PHE A CA 1
ATOM 579 C C . PHE A 1 73 ? -14.926 14.659 11.491 1.00 86.31 73 PHE A C 1
ATOM 581 O O . PHE A 1 73 ? -15.203 15.839 11.719 1.00 86.31 73 PHE A O 1
ATOM 588 N N . ASP A 1 74 ? -15.733 13.644 11.792 1.00 87.88 74 ASP A N 1
ATOM 589 C CA . ASP A 1 74 ? -16.951 13.782 12.588 1.00 87.88 74 ASP A CA 1
ATOM 590 C C . ASP A 1 74 ? -16.709 13.242 13.996 1.00 87.88 74 ASP A C 1
ATOM 592 O O . ASP A 1 74 ? -16.570 12.038 14.212 1.00 87.88 74 ASP A O 1
ATOM 596 N N . GLU A 1 75 ? -16.688 14.153 14.967 1.00 80.62 75 GLU A N 1
ATOM 597 C CA . GLU A 1 75 ? -16.400 13.828 16.362 1.00 80.62 75 GLU A CA 1
ATOM 598 C C . GLU A 1 75 ? -17.514 13.021 17.041 1.00 80.62 75 GLU A C 1
ATOM 600 O O . GLU A 1 75 ? -17.260 12.376 18.056 1.00 80.62 75 GLU A O 1
ATOM 605 N N . ASN A 1 76 ? -18.744 13.060 16.514 1.00 81.19 76 ASN A N 1
ATOM 606 C CA . ASN A 1 76 ? -19.878 12.349 17.113 1.00 81.19 76 ASN A CA 1
ATOM 607 C C . ASN A 1 76 ? -19.862 10.863 16.771 1.00 81.19 76 ASN A C 1
ATOM 609 O O . ASN A 1 76 ? -20.333 10.041 17.552 1.00 81.19 76 ASN A O 1
ATOM 613 N N . THR A 1 77 ? -19.357 10.537 15.584 1.00 83.19 77 THR A N 1
ATOM 614 C CA . THR A 1 77 ? -19.286 9.165 15.079 1.00 83.19 77 THR A CA 1
ATOM 615 C C . THR A 1 77 ? -17.865 8.610 15.104 1.00 83.19 77 THR A C 1
ATOM 617 O O . THR A 1 77 ? -17.679 7.446 14.780 1.00 83.19 77 THR A O 1
ATOM 620 N N . ASP A 1 78 ? -16.876 9.425 15.479 1.00 85.44 78 ASP A N 1
ATOM 621 C CA . ASP A 1 78 ? -15.442 9.129 15.401 1.00 85.44 78 ASP A CA 1
ATOM 622 C C . ASP A 1 78 ? -15.028 8.575 14.022 1.00 85.44 78 ASP A C 1
ATOM 624 O O . ASP A 1 78 ? -14.300 7.586 13.878 1.00 85.44 78 ASP A O 1
ATOM 628 N N . THR A 1 79 ? -15.569 9.220 12.985 1.00 89.69 79 THR A N 1
ATOM 629 C CA . THR A 1 79 ? -15.399 8.833 11.582 1.00 89.69 79 THR A CA 1
ATOM 630 C C . THR A 1 79 ? -14.470 9.809 10.879 1.00 89.69 79 THR A C 1
ATOM 632 O O . THR A 1 79 ? -14.649 11.027 10.947 1.00 89.69 79 THR A O 1
ATOM 635 N N . TYR A 1 80 ? -13.484 9.266 10.170 1.00 87.06 80 TYR A N 1
ATOM 636 C CA . TYR A 1 80 ? -12.480 10.017 9.429 1.00 87.06 80 TYR A CA 1
ATOM 637 C C . TYR A 1 80 ? -12.654 9.787 7.940 1.00 87.06 80 TYR A C 1
ATOM 639 O O . TYR A 1 80 ? -12.747 8.645 7.490 1.00 87.06 80 TYR A O 1
ATOM 647 N N . GLN A 1 81 ? -12.591 10.868 7.174 1.00 91.12 81 GLN A N 1
ATOM 648 C CA . GLN A 1 81 ? -12.403 10.787 5.735 1.00 91.12 81 GLN A CA 1
ATOM 649 C C . GLN A 1 81 ? -10.945 11.084 5.428 1.00 91.12 81 GLN A C 1
ATOM 651 O O . GLN A 1 81 ? -10.426 12.169 5.700 1.00 91.12 81 GLN A O 1
ATOM 656 N N . LEU A 1 82 ? -10.263 10.072 4.913 1.00 87.06 82 LEU A N 1
ATOM 657 C CA . LEU A 1 82 ? -8.837 10.077 4.665 1.00 87.06 82 LEU A CA 1
ATOM 658 C C . LEU A 1 82 ? -8.617 10.038 3.166 1.00 87.06 82 LEU A C 1
ATOM 660 O O . LEU A 1 82 ? -8.978 9.077 2.492 1.00 87.06 82 LEU A O 1
ATOM 664 N N . ARG A 1 83 ? -7.986 11.083 2.646 1.00 89.00 83 ARG A N 1
ATOM 665 C CA . ARG A 1 83 ? -7.465 11.076 1.290 1.00 89.00 83 ARG A CA 1
ATOM 666 C C . ARG A 1 83 ? -6.064 10.513 1.313 1.00 89.00 83 ARG A C 1
ATOM 668 O O . ARG A 1 83 ? -5.194 11.068 1.975 1.00 89.00 83 ARG A O 1
ATOM 675 N N . ILE A 1 84 ? -5.854 9.439 0.572 1.00 86.31 84 ILE A N 1
ATOM 676 C CA . ILE A 1 84 ? -4.543 8.878 0.268 1.00 86.31 84 ILE A CA 1
ATOM 677 C C . ILE A 1 84 ? -4.212 9.318 -1.155 1.00 86.31 84 ILE A C 1
ATOM 679 O O . ILE A 1 84 ? -5.013 9.114 -2.064 1.00 86.31 84 ILE A O 1
ATOM 683 N N . GLU A 1 85 ? -3.057 9.937 -1.353 1.00 86.06 85 GLU A N 1
ATOM 684 C CA . GLU A 1 85 ? -2.646 10.501 -2.635 1.00 86.06 85 GLU A CA 1
ATOM 685 C C . GLU A 1 85 ? -1.231 10.036 -2.975 1.00 86.06 85 GLU A C 1
ATOM 687 O O . GLU A 1 85 ? -0.339 10.065 -2.136 1.00 86.06 85 GLU A O 1
ATOM 692 N N . GLY A 1 86 ? -1.022 9.554 -4.195 1.00 81.38 86 GLY A N 1
ATOM 693 C CA . GLY A 1 86 ? 0.304 9.258 -4.722 1.00 81.38 86 GLY A CA 1
ATOM 694 C C . GLY A 1 86 ? 0.961 10.502 -5.296 1.00 81.38 86 GLY A C 1
ATOM 695 O O . GLY A 1 86 ? 0.283 11.419 -5.759 1.00 81.38 86 GLY A O 1
ATOM 696 N N . ASN A 1 87 ? 2.293 10.525 -5.309 1.00 75.75 87 ASN A N 1
ATOM 697 C CA . ASN A 1 87 ? 3.047 11.560 -6.000 1.00 75.75 87 ASN A CA 1
ATOM 698 C C . ASN A 1 87 ? 2.563 11.692 -7.452 1.00 75.75 87 ASN A C 1
ATOM 700 O O . ASN A 1 87 ? 2.657 10.757 -8.247 1.00 75.75 87 ASN A O 1
ATOM 704 N N . ALA A 1 88 ? 2.040 12.874 -7.782 1.00 63.06 88 ALA A N 1
ATOM 705 C CA . ALA A 1 88 ? 1.519 13.162 -9.106 1.00 63.06 88 ALA A CA 1
ATOM 706 C C . ALA A 1 88 ? 2.623 12.979 -10.158 1.00 63.06 88 ALA A C 1
ATOM 708 O O . ALA A 1 88 ? 3.695 13.580 -10.065 1.00 63.06 88 ALA A O 1
ATOM 709 N N . ASN A 1 89 ? 2.350 12.151 -11.162 1.00 65.50 89 ASN A N 1
ATOM 710 C CA . ASN A 1 89 ? 3.158 12.036 -12.366 1.00 65.50 89 ASN A CA 1
ATOM 711 C C . ASN A 1 89 ? 2.325 12.421 -13.588 1.00 65.50 89 ASN A C 1
ATOM 713 O O . ASN A 1 89 ? 1.100 12.295 -13.600 1.00 65.50 89 ASN A O 1
ATOM 717 N N . THR A 1 90 ? 3.006 12.930 -14.608 1.00 65.69 90 THR A N 1
ATOM 718 C CA . THR A 1 90 ? 2.370 13.433 -15.830 1.00 65.69 90 THR A CA 1
ATOM 719 C C . THR A 1 90 ? 1.731 12.295 -16.631 1.00 65.69 90 THR A C 1
ATOM 721 O O . THR A 1 90 ? 0.632 12.466 -17.154 1.00 65.69 90 THR A O 1
ATOM 724 N N . SER A 1 91 ? 2.371 11.119 -16.630 1.00 64.56 91 SER A N 1
ATOM 725 C CA . SER A 1 91 ? 1.950 9.925 -17.379 1.00 64.56 91 SER A CA 1
ATOM 726 C C . SER A 1 91 ? 0.804 9.131 -16.762 1.00 64.56 91 SER A C 1
ATOM 728 O O . SER A 1 91 ? 0.209 8.292 -17.434 1.00 64.56 91 SER A O 1
ATOM 730 N N . GLN A 1 92 ? 0.566 9.287 -15.452 1.00 67.75 92 GLN A N 1
ATOM 731 C CA . GLN A 1 92 ? -0.411 8.515 -14.670 1.00 67.75 92 GLN A CA 1
ATOM 732 C C . GLN A 1 92 ? -0.162 6.989 -14.651 1.00 67.75 92 GLN A C 1
ATOM 734 O O . GLN A 1 92 ? -0.891 6.247 -13.998 1.00 67.75 92 GLN A O 1
ATOM 739 N N . THR A 1 93 ? 0.904 6.501 -15.296 1.00 69.50 93 THR A N 1
ATOM 740 C CA . THR A 1 93 ? 1.131 5.071 -15.582 1.00 69.50 93 THR A CA 1
ATOM 741 C C . THR A 1 93 ? 1.518 4.271 -14.336 1.00 69.50 93 THR A C 1
ATOM 743 O O . THR A 1 93 ? 1.220 3.085 -14.230 1.00 69.50 93 THR A O 1
ATOM 746 N N . TYR A 1 94 ? 2.134 4.925 -13.350 1.00 73.81 94 TYR A N 1
ATOM 747 C CA . TYR A 1 94 ? 2.451 4.330 -12.045 1.00 73.81 94 TYR A CA 1
ATOM 748 C C . TYR A 1 94 ? 1.774 5.021 -10.868 1.00 73.81 94 TYR A C 1
ATOM 750 O O . TYR A 1 94 ? 2.249 4.907 -9.734 1.00 73.81 94 TYR A O 1
ATOM 758 N N . GLY A 1 95 ? 0.664 5.694 -11.152 1.00 73.44 95 GLY A N 1
ATOM 759 C CA . GLY A 1 95 ? -0.196 6.311 -10.162 1.00 73.44 95 GLY A CA 1
ATOM 760 C C . GLY A 1 95 ? -0.696 5.372 -9.071 1.00 73.44 95 GLY A C 1
ATOM 761 O O . GLY A 1 95 ? -0.633 4.148 -9.209 1.00 73.44 95 GLY A O 1
ATOM 762 N N . LEU A 1 96 ? -1.222 5.962 -7.996 1.00 77.88 96 LEU A N 1
ATOM 763 C CA . LEU A 1 96 ? -2.016 5.223 -7.019 1.00 77.88 96 LEU A CA 1
ATOM 764 C C . LEU A 1 96 ? -3.320 4.769 -7.687 1.00 77.88 96 LEU A C 1
ATOM 766 O O . LEU A 1 96 ? -4.115 5.605 -8.121 1.00 77.88 96 LEU A O 1
ATOM 770 N N . SER A 1 97 ? -3.532 3.457 -7.747 1.00 77.56 97 SER A N 1
ATOM 771 C CA . SER A 1 97 ? -4.783 2.843 -8.203 1.00 77.56 97 SER A CA 1
ATOM 772 C C . SER A 1 97 ? -5.628 2.401 -7.000 1.00 77.56 97 SER A C 1
ATOM 774 O O . SER A 1 97 ? -5.088 2.109 -5.931 1.00 77.56 97 SER A O 1
ATOM 776 N N . LEU A 1 98 ? -6.954 2.303 -7.172 1.00 80.31 98 LEU A N 1
ATOM 777 C CA . LEU A 1 98 ? -7.813 1.702 -6.148 1.00 80.31 98 LEU A CA 1
ATOM 778 C C . LEU A 1 98 ? -7.392 0.254 -5.856 1.00 80.31 98 LEU A C 1
ATOM 780 O O . LEU A 1 98 ? -7.261 -0.102 -4.690 1.00 80.31 98 LEU A O 1
ATOM 784 N N . ALA A 1 99 ? -7.106 -0.550 -6.883 1.00 77.94 99 ALA A N 1
ATOM 785 C CA . ALA A 1 99 ? -6.719 -1.952 -6.719 1.00 77.94 99 ALA A CA 1
ATOM 786 C C . ALA A 1 99 ? -5.446 -2.119 -5.862 1.00 77.94 99 ALA A C 1
ATOM 788 O O . ALA A 1 99 ? -5.336 -3.081 -5.104 1.00 77.94 99 ALA A O 1
ATOM 789 N N . GLN A 1 100 ? -4.529 -1.138 -5.875 1.00 75.38 100 GLN A N 1
ATOM 790 C CA . GLN A 1 100 ? -3.314 -1.154 -5.038 1.00 75.38 100 GLN A CA 1
ATOM 791 C C . GLN A 1 100 ? -3.592 -1.122 -3.544 1.00 75.38 100 GLN A C 1
ATOM 793 O O . GLN A 1 100 ? -2.785 -1.615 -2.754 1.00 75.38 100 GLN A O 1
ATOM 798 N N . ILE A 1 101 ? -4.696 -0.494 -3.153 1.00 77.69 101 ILE A N 1
ATOM 799 C CA . ILE A 1 101 ? -5.033 -0.264 -1.752 1.00 77.69 101 ILE A CA 1
ATOM 800 C C . ILE A 1 101 ? -6.374 -0.881 -1.362 1.00 77.69 101 ILE A C 1
ATOM 802 O O . ILE A 1 101 ? -6.724 -0.845 -0.193 1.00 77.69 101 ILE A O 1
ATOM 806 N N . GLU A 1 102 ? -7.105 -1.499 -2.287 1.00 80.38 102 GLU A N 1
ATOM 807 C CA . GLU A 1 102 ? -8.413 -2.111 -2.037 1.00 80.38 102 GLU A CA 1
ATOM 808 C C . GLU A 1 102 ? -8.336 -3.193 -0.959 1.00 80.38 102 GLU A C 1
ATOM 810 O O . GLU A 1 102 ? -9.140 -3.208 -0.024 1.00 80.38 102 GLU A O 1
ATOM 815 N N . HIS A 1 103 ? -7.313 -4.049 -1.029 1.00 76.69 103 HIS A N 1
ATOM 816 C CA . HIS A 1 103 ? -7.065 -5.035 0.017 1.00 76.69 103 HIS A CA 1
ATOM 817 C C . HIS A 1 103 ? -6.837 -4.353 1.372 1.00 76.69 103 HIS A C 1
ATOM 819 O O . HIS A 1 103 ? -7.424 -4.756 2.371 1.00 76.69 103 HIS A O 1
ATOM 825 N N . PHE A 1 104 ? -6.039 -3.280 1.403 1.00 77.19 104 PHE A N 1
ATOM 826 C CA . PHE A 1 104 ? -5.782 -2.501 2.615 1.00 77.19 104 PHE A CA 1
ATOM 827 C C . PHE A 1 104 ? -7.059 -1.881 3.194 1.00 77.19 104 PHE A C 1
ATOM 829 O O . PHE A 1 104 ? -7.317 -2.027 4.387 1.00 77.19 104 PHE A O 1
ATOM 836 N N . ILE A 1 105 ? -7.878 -1.263 2.347 1.00 81.12 105 ILE A N 1
ATOM 837 C CA . ILE A 1 105 ? -9.153 -0.648 2.725 1.00 81.12 105 ILE A CA 1
ATOM 838 C C . ILE A 1 105 ? -10.081 -1.699 3.329 1.00 81.12 105 ILE A C 1
ATOM 840 O O . ILE A 1 105 ? -10.600 -1.504 4.424 1.00 81.12 105 ILE A O 1
ATOM 844 N N . THR A 1 106 ? -10.209 -2.846 2.664 1.00 81.88 106 THR A N 1
ATOM 845 C CA . THR A 1 106 ? -11.046 -3.960 3.124 1.00 81.88 106 THR A CA 1
ATOM 846 C C . THR A 1 106 ? -10.574 -4.503 4.473 1.00 81.88 106 THR A C 1
ATOM 848 O O . THR A 1 106 ? -11.384 -4.756 5.359 1.00 81.88 106 THR A O 1
ATOM 851 N N . MET A 1 107 ? -9.261 -4.664 4.664 1.00 77.94 107 MET A N 1
ATOM 852 C CA . MET A 1 107 ? -8.695 -5.215 5.902 1.00 77.94 107 MET A CA 1
ATOM 853 C C . MET A 1 107 ? -8.911 -4.336 7.127 1.00 77.94 107 MET A C 1
ATOM 855 O O . MET A 1 107 ? -8.992 -4.854 8.239 1.00 77.94 107 MET A O 1
ATOM 859 N N . TRP A 1 108 ? -8.969 -3.027 6.917 1.00 80.56 108 TRP A N 1
ATOM 860 C CA . TRP A 1 108 ? -9.227 -2.038 7.956 1.00 80.56 108 TRP A CA 1
ATOM 861 C C . TRP A 1 108 ? -10.710 -1.670 8.047 1.00 80.56 108 TRP A C 1
ATOM 863 O O . TRP A 1 108 ? -11.064 -0.727 8.752 1.00 80.56 108 TRP A O 1
ATOM 873 N N . SER A 1 109 ? -11.571 -2.410 7.337 1.00 83.88 109 SER A N 1
ATOM 874 C CA . SER A 1 109 ? -13.015 -2.182 7.272 1.00 83.88 109 SER A CA 1
ATOM 875 C C . SER A 1 109 ? -13.383 -0.750 6.846 1.00 83.88 109 SER A C 1
ATOM 877 O O . SER A 1 109 ? -14.407 -0.207 7.255 1.00 83.88 109 SER A O 1
ATOM 879 N N . GLY A 1 110 ? -12.532 -0.124 6.029 1.00 85.50 110 GLY A N 1
ATOM 880 C CA . GLY A 1 110 ? -12.787 1.183 5.439 1.00 85.50 110 GLY A CA 1
ATOM 881 C C . GLY A 1 110 ? -13.729 1.089 4.240 1.00 85.50 110 GLY A C 1
ATOM 882 O O . GLY A 1 110 ? -13.841 0.049 3.591 1.00 85.50 110 GLY A O 1
ATOM 883 N N . THR A 1 111 ? -14.382 2.200 3.912 1.00 89.88 111 THR A N 1
ATOM 884 C CA . THR A 1 111 ? -15.267 2.317 2.744 1.00 89.88 111 THR A CA 1
ATOM 885 C C . THR A 1 111 ? -14.706 3.337 1.763 1.00 89.88 111 THR A C 1
ATOM 887 O O . THR A 1 111 ? -14.239 4.394 2.168 1.00 89.88 111 THR A O 1
ATOM 890 N N . VAL A 1 112 ? -14.738 3.057 0.460 1.00 91.50 112 VAL A N 1
ATOM 891 C CA . VAL A 1 112 ? -14.302 4.030 -0.556 1.00 91.50 112 VAL A CA 1
ATOM 892 C C . VAL A 1 112 ? -15.414 5.047 -0.791 1.00 91.50 112 VAL A C 1
ATOM 894 O O . VAL A 1 112 ? -16.506 4.671 -1.207 1.00 91.50 112 VAL A O 1
ATOM 897 N N . LEU A 1 113 ? -15.129 6.330 -0.571 1.00 92.25 113 LEU A N 1
ATOM 898 C CA . LEU A 1 113 ? -16.063 7.423 -0.867 1.00 92.25 113 LEU A CA 1
ATOM 899 C C . LEU A 1 113 ? -15.890 7.947 -2.287 1.00 92.25 113 LEU A C 1
ATOM 901 O O . LEU A 1 113 ? -16.860 8.212 -2.993 1.00 92.25 113 LEU A O 1
ATOM 905 N N . SER A 1 114 ? -14.639 8.120 -2.706 1.00 92.50 114 SER A N 1
ATOM 906 C CA . SER A 1 114 ? -14.305 8.542 -4.060 1.00 92.50 114 SER A CA 1
ATOM 907 C C . SER A 1 114 ? -12.901 8.088 -4.434 1.00 92.50 114 SER A C 1
ATOM 909 O O . SER A 1 114 ? -12.070 7.782 -3.580 1.00 92.50 114 SER A O 1
ATOM 911 N N . ASN A 1 115 ? -12.621 8.045 -5.729 1.00 89.62 115 ASN A N 1
ATOM 912 C CA . ASN A 1 115 ? -11.279 7.868 -6.251 1.00 89.62 115 ASN A CA 1
ATOM 913 C C . ASN A 1 115 ? -11.097 8.754 -7.482 1.00 89.62 115 ASN A C 1
ATOM 915 O O . ASN A 1 115 ? -12.063 9.235 -8.078 1.00 89.62 115 ASN A O 1
ATOM 919 N N . GLY A 1 116 ? -9.846 8.988 -7.839 1.00 83.56 116 GLY A N 1
ATOM 920 C CA . GLY A 1 116 ? -9.495 9.670 -9.067 1.00 83.56 116 GLY A CA 1
ATOM 921 C C . GLY A 1 116 ? -8.080 9.323 -9.485 1.00 83.56 116 GLY A C 1
ATOM 922 O O . GLY A 1 116 ? -7.468 8.378 -8.986 1.00 83.56 116 GLY A O 1
ATOM 923 N N . THR A 1 117 ? -7.545 10.107 -10.410 1.00 77.00 117 THR A N 1
ATOM 924 C CA . THR A 1 117 ? -6.169 9.951 -10.864 1.00 77.00 117 THR A CA 1
ATOM 925 C C . THR A 1 117 ? -5.213 10.239 -9.705 1.00 77.00 117 THR A C 1
ATOM 927 O O . THR A 1 117 ? -5.081 11.386 -9.286 1.00 77.00 117 THR A O 1
ATOM 930 N N . ASN A 1 118 ? -4.536 9.201 -9.207 1.00 79.69 118 ASN A N 1
ATOM 931 C CA . ASN A 1 118 ? -3.548 9.247 -8.123 1.00 79.69 118 ASN A CA 1
ATOM 932 C C . ASN A 1 118 ? -4.092 9.491 -6.713 1.00 79.69 118 ASN A C 1
ATOM 934 O O . ASN A 1 118 ? -3.289 9.717 -5.813 1.00 79.69 118 ASN A O 1
ATOM 938 N N . TYR A 1 119 ? -5.400 9.414 -6.475 1.00 86.81 119 TYR A N 1
ATOM 939 C CA . TYR A 1 119 ? -5.918 9.512 -5.112 1.00 86.81 119 TYR A CA 1
ATOM 940 C C . TYR A 1 119 ? -7.118 8.605 -4.869 1.00 86.81 119 TYR A C 1
ATOM 942 O O . TYR A 1 119 ? -7.885 8.277 -5.777 1.00 86.81 119 TYR A O 1
ATOM 950 N N . VAL A 1 120 ? -7.301 8.249 -3.603 1.00 88.56 120 VAL A N 1
ATOM 951 C CA . VAL A 1 120 ? -8.484 7.557 -3.100 1.00 88.56 120 VAL A CA 1
ATOM 952 C C . VAL A 1 120 ? -8.886 8.201 -1.782 1.00 88.56 120 VAL A C 1
ATOM 954 O O . VAL A 1 120 ? -8.046 8.412 -0.909 1.00 88.56 120 VAL A O 1
ATOM 957 N N . VAL A 1 121 ? -10.168 8.522 -1.647 1.00 91.06 121 VAL A N 1
ATOM 958 C CA . VAL A 1 121 ? -10.765 8.992 -0.398 1.00 91.06 121 VAL A CA 1
ATOM 959 C C . VAL A 1 121 ? -11.512 7.834 0.234 1.00 91.06 121 VAL A C 1
ATOM 961 O O . VAL A 1 121 ? -12.403 7.241 -0.382 1.00 91.06 121 VAL A O 1
ATOM 964 N N . ILE A 1 122 ? -11.137 7.521 1.465 1.00 90.88 122 ILE A N 1
ATOM 965 C CA . ILE A 1 122 ? -11.707 6.433 2.246 1.00 90.88 122 ILE A CA 1
ATOM 966 C C . ILE A 1 122 ? -12.362 6.993 3.498 1.00 90.88 122 ILE A C 1
ATOM 968 O O . ILE A 1 122 ? -11.865 7.940 4.099 1.00 90.88 122 ILE A O 1
ATOM 972 N N . GLU A 1 123 ? -13.461 6.386 3.899 1.00 91.62 123 GLU A N 1
ATOM 973 C CA . GLU A 1 123 ? -14.101 6.602 5.183 1.00 91.62 123 GLU A CA 1
ATOM 974 C C . GLU A 1 123 ? -13.705 5.477 6.132 1.00 91.62 123 GLU A C 1
ATOM 976 O O . GLU A 1 123 ? -13.796 4.298 5.781 1.00 91.62 123 GLU A O 1
ATOM 981 N N . ALA A 1 124 ? -13.248 5.839 7.325 1.00 88.38 124 ALA A N 1
ATOM 982 C CA . ALA A 1 124 ? -12.869 4.905 8.370 1.00 88.38 124 ALA A CA 1
ATOM 983 C C . ALA A 1 124 ? -13.464 5.356 9.705 1.00 88.38 124 ALA A C 1
ATOM 985 O O . ALA A 1 124 ? -13.149 6.432 10.214 1.00 88.38 124 ALA A O 1
ATOM 986 N N . ASN A 1 125 ? -14.313 4.510 10.276 1.00 90.88 125 ASN A N 1
ATOM 987 C CA . ASN A 1 125 ? -14.813 4.653 11.635 1.00 90.88 125 ASN A CA 1
ATOM 988 C C . ASN A 1 125 ? -13.833 3.966 12.601 1.00 90.88 125 ASN A C 1
ATOM 990 O O . ASN A 1 125 ? -13.475 2.809 12.377 1.00 90.88 125 ASN A O 1
ATOM 994 N N . ILE A 1 126 ? -13.379 4.654 13.654 1.00 89.12 126 ILE A N 1
ATOM 995 C CA . ILE A 1 126 ? -12.316 4.125 14.533 1.00 89.12 126 ILE A CA 1
ATOM 996 C C . ILE A 1 126 ? -12.725 2.840 15.234 1.00 89.12 126 ILE A C 1
ATOM 998 O O . ILE A 1 126 ? -11.930 1.906 15.272 1.00 89.12 126 ILE A O 1
ATOM 1002 N N . LEU A 1 127 ? -13.958 2.740 15.726 1.00 91.00 127 LEU A N 1
ATOM 1003 C CA . LEU A 1 127 ? -14.444 1.499 16.323 1.00 91.00 127 LEU A CA 1
ATOM 1004 C C . LEU A 1 127 ? -14.363 0.337 15.319 1.00 91.00 127 LEU A C 1
ATOM 1006 O O . LEU A 1 127 ? -13.863 -0.746 15.628 1.00 91.00 127 LEU A O 1
ATOM 1010 N N . THR A 1 128 ? -14.808 0.575 14.090 1.00 89.81 128 THR A N 1
ATOM 1011 C CA . THR A 1 128 ? -14.769 -0.416 13.006 1.00 89.81 128 THR A CA 1
ATOM 1012 C C . THR A 1 128 ? -13.331 -0.815 12.648 1.00 89.81 128 THR A C 1
ATOM 1014 O O . THR A 1 128 ? -13.042 -1.983 12.393 1.00 89.81 128 THR A O 1
ATOM 1017 N N . VAL A 1 129 ? -12.399 0.138 12.709 1.00 88.50 129 VAL A N 1
ATOM 1018 C CA . VAL A 1 129 ? -10.962 -0.096 12.543 1.00 88.50 129 VAL A CA 1
ATOM 1019 C C . VAL A 1 129 ? -10.392 -0.932 13.694 1.00 88.50 129 VAL A C 1
ATOM 1021 O O . VAL A 1 129 ? -9.732 -1.938 13.443 1.00 88.50 129 VAL A O 1
ATOM 1024 N N . LEU A 1 130 ? -10.665 -0.570 14.949 1.00 91.19 130 LEU A N 1
ATOM 1025 C CA . LEU A 1 130 ? -10.173 -1.267 16.145 1.00 91.19 130 LEU A CA 1
ATOM 1026 C C . LEU A 1 130 ? -10.736 -2.686 16.283 1.00 91.19 130 LEU A C 1
ATOM 1028 O O . LEU A 1 130 ? -10.119 -3.540 16.916 1.00 91.19 130 LEU A O 1
ATOM 1032 N N . THR A 1 131 ? -11.886 -2.951 15.671 1.00 91.12 131 THR A N 1
ATOM 1033 C CA . THR A 1 131 ? -12.504 -4.282 15.601 1.00 91.12 131 THR A CA 1
ATOM 1034 C C . THR A 1 131 ? -12.122 -5.051 14.330 1.00 91.12 131 THR A C 1
ATOM 1036 O O . THR A 1 131 ? -12.567 -6.180 14.124 1.00 91.12 131 THR A O 1
ATOM 1039 N N . SER A 1 132 ? -11.257 -4.481 13.483 1.00 89.25 132 SER A N 1
ATOM 1040 C CA . SER A 1 132 ? -10.740 -5.137 12.284 1.00 89.25 132 SER A CA 1
ATOM 1041 C C . SER A 1 132 ? -9.470 -5.938 12.578 1.00 89.25 132 SER A C 1
ATOM 1043 O O . SER A 1 132 ? -8.585 -5.528 13.329 1.00 89.25 132 SER A O 1
ATOM 1045 N N . ARG A 1 133 ? -9.312 -7.082 11.910 1.00 87.44 133 ARG A N 1
ATOM 1046 C CA . ARG A 1 133 ? -8.084 -7.888 12.010 1.00 87.44 133 ARG A CA 1
ATOM 1047 C C . ARG A 1 133 ? -6.873 -7.229 11.357 1.00 87.44 133 ARG A C 1
ATOM 1049 O O . ARG A 1 133 ? -5.747 -7.501 11.779 1.00 87.44 133 ARG A O 1
ATOM 1056 N N . GLY A 1 134 ? -7.098 -6.394 10.340 1.00 84.44 134 GLY A N 1
ATOM 1057 C CA . GLY A 1 134 ? -6.039 -5.649 9.663 1.00 84.44 134 GLY A CA 1
ATOM 1058 C C . GLY A 1 134 ? -5.329 -4.687 10.608 1.00 84.44 134 GLY A C 1
ATOM 1059 O O . GLY A 1 134 ? -4.102 -4.602 10.579 1.00 84.44 134 GLY A O 1
ATOM 1060 N N . PHE A 1 135 ? -6.077 -4.047 11.514 1.00 88.00 135 PHE A N 1
ATOM 1061 C CA . PHE A 1 135 ? -5.498 -3.191 12.545 1.00 88.00 135 PHE A CA 1
ATOM 1062 C C . PHE A 1 135 ? -4.460 -3.935 13.387 1.00 88.00 135 PHE A C 1
ATOM 1064 O O . PHE A 1 135 ? -3.361 -3.430 13.603 1.00 88.00 135 PHE A O 1
ATOM 1071 N N . TRP A 1 136 ? -4.769 -5.164 13.800 1.00 88.38 136 TRP A N 1
ATOM 1072 C CA . TRP A 1 136 ? -3.951 -5.955 14.718 1.00 88.38 136 TRP A CA 1
ATOM 1073 C C . TRP A 1 136 ? -2.886 -6.840 14.039 1.00 88.38 136 TRP A C 1
ATOM 1075 O O . TRP A 1 136 ? -2.295 -7.692 14.694 1.00 88.38 136 TRP A O 1
ATOM 1085 N N . ASP A 1 137 ? -2.606 -6.672 12.743 1.00 85.69 137 ASP A N 1
ATOM 1086 C CA . ASP A 1 137 ? -1.687 -7.537 11.972 1.00 85.69 137 ASP A CA 1
ATOM 1087 C C . ASP A 1 137 ? -2.077 -9.034 11.987 1.00 85.69 137 ASP A C 1
ATOM 1089 O O . ASP A 1 137 ? -1.226 -9.924 11.899 1.00 85.69 137 ASP A O 1
ATOM 1093 N N . MET A 1 138 ? -3.373 -9.334 12.109 1.00 86.94 138 MET A N 1
ATOM 1094 C CA . MET A 1 138 ? -3.897 -10.704 12.203 1.00 86.94 138 MET A CA 1
ATOM 1095 C C . MET A 1 138 ? -4.396 -11.265 10.858 1.00 86.94 138 MET A C 1
ATOM 1097 O O . MET A 1 138 ? -4.938 -12.371 10.808 1.00 86.94 138 MET A O 1
ATOM 1101 N N . GLU A 1 139 ? -4.241 -10.516 9.763 1.00 74.69 139 GLU A N 1
ATOM 1102 C CA . GLU A 1 139 ? -4.870 -10.794 8.460 1.00 74.69 139 GLU A CA 1
ATOM 1103 C C . GLU A 1 139 ? -4.364 -12.076 7.776 1.00 74.69 139 GLU A C 1
ATOM 1105 O O . GLU A 1 139 ? -5.128 -12.795 7.144 1.00 74.69 139 GLU A O 1
ATOM 1110 N N . THR A 1 140 ? -3.067 -12.372 7.887 1.00 72.31 140 THR A N 1
ATOM 1111 C CA . THR A 1 140 ? -2.397 -13.353 7.014 1.00 72.31 140 THR A CA 1
ATOM 1112 C C . THR A 1 140 ? -2.503 -14.780 7.529 1.00 72.31 140 THR A C 1
ATOM 1114 O O . THR A 1 140 ? -2.095 -15.719 6.846 1.00 72.31 140 THR A O 1
ATOM 1117 N N . ASN A 1 141 ? -3.022 -14.956 8.742 1.00 81.44 141 ASN A N 1
ATOM 1118 C CA . ASN A 1 141 ? -3.056 -16.243 9.403 1.00 81.44 141 ASN A CA 1
ATOM 1119 C C . ASN A 1 141 ? -4.508 -16.640 9.712 1.00 81.44 141 ASN A C 1
ATOM 1121 O O . ASN A 1 141 ? -5.118 -16.022 10.589 1.00 81.44 141 ASN A O 1
ATOM 1125 N N . PRO A 1 142 ? -5.034 -17.691 9.050 1.00 85.19 142 PRO A N 1
ATOM 1126 C CA . PRO A 1 142 ? -6.381 -18.211 9.289 1.00 85.19 142 PRO A CA 1
ATOM 1127 C C . PRO A 1 142 ? -6.649 -18.601 10.746 1.00 85.19 142 PRO A C 1
ATOM 1129 O O . PRO A 1 142 ? -7.792 -18.656 11.184 1.00 85.19 142 PRO A O 1
ATOM 1132 N N . LEU A 1 143 ? -5.597 -18.839 11.541 1.00 85.38 143 LEU A N 1
ATOM 1133 C CA . LEU A 1 143 ? -5.747 -19.079 12.974 1.00 85.38 143 LEU A CA 1
ATOM 1134 C C . LEU A 1 143 ? -6.443 -17.924 13.695 1.00 85.38 143 LEU A C 1
ATOM 1136 O O . LEU A 1 143 ? -7.049 -18.173 14.724 1.00 85.38 143 LEU A O 1
ATOM 1140 N N . TYR A 1 144 ? -6.373 -16.690 13.192 1.00 88.00 144 TYR A N 1
ATOM 1141 C CA . TYR A 1 144 ? -7.046 -15.548 13.813 1.00 88.00 144 TYR A CA 1
ATOM 1142 C C . TYR A 1 144 ? -8.487 -15.339 13.327 1.00 88.00 144 TYR A C 1
ATOM 1144 O O . TYR A 1 144 ? -9.134 -14.392 13.764 1.00 88.00 144 TYR A O 1
ATOM 1152 N N . ASP A 1 145 ? -9.018 -16.205 12.457 1.00 87.69 145 ASP A N 1
ATOM 1153 C CA . ASP A 1 145 ? -10.394 -16.099 11.946 1.00 87.69 145 ASP A CA 1
ATOM 1154 C C . ASP A 1 145 ? -11.445 -16.239 13.057 1.00 87.69 145 ASP A C 1
ATOM 1156 O O . ASP A 1 145 ? -12.572 -15.780 12.905 1.00 87.69 145 ASP A O 1
ATOM 1160 N N . SER A 1 146 ? -11.077 -16.868 14.176 1.00 90.75 146 SER A N 1
ATOM 1161 C CA . SER A 1 146 ? -11.948 -17.065 15.340 1.00 90.75 146 SER A CA 1
ATOM 1162 C C . SER A 1 146 ? -11.726 -16.047 16.465 1.00 90.75 146 SER A C 1
ATOM 1164 O O . SER A 1 146 ? -12.291 -16.230 17.538 1.00 90.75 146 SER A O 1
ATOM 1166 N N . VAL A 1 147 ? -10.900 -15.010 16.259 1.00 92.56 147 VAL A N 1
ATOM 1167 C CA . VAL A 1 147 ? -10.779 -13.901 17.223 1.00 92.56 147 VAL A CA 1
ATOM 1168 C C . VAL A 1 147 ? -11.982 -12.981 17.071 1.00 92.56 147 VAL A C 1
ATOM 1170 O O . VAL A 1 147 ? -12.287 -12.538 15.963 1.00 92.56 147 VAL A O 1
ATOM 1173 N N . VAL A 1 148 ? -12.640 -12.681 18.185 1.00 94.12 148 VAL A N 1
ATOM 1174 C CA . VAL A 1 148 ? -13.804 -11.797 18.235 1.00 94.12 148 VAL A CA 1
ATOM 1175 C C . VAL A 1 148 ? -13.408 -10.485 18.900 1.00 94.12 148 VAL A C 1
ATOM 1177 O O . VAL A 1 148 ? -12.726 -10.476 19.922 1.00 94.12 148 VAL A O 1
ATOM 1180 N N . PHE A 1 149 ? -13.846 -9.380 18.302 1.00 94.75 149 PHE A N 1
ATOM 1181 C CA . PHE A 1 149 ? -13.648 -8.033 18.821 1.00 94.75 149 PHE A CA 1
ATOM 1182 C C . PHE A 1 149 ? -15.004 -7.420 19.159 1.00 94.75 149 PHE A C 1
ATOM 1184 O O . PHE A 1 149 ? -15.924 -7.469 18.339 1.00 94.75 149 PHE A O 1
ATOM 1191 N N . SER A 1 150 ? -15.122 -6.807 20.331 1.00 95.25 150 SER A N 1
ATOM 1192 C CA . SER A 1 150 ? -16.335 -6.096 20.742 1.00 95.25 150 SER A CA 1
ATOM 1193 C C . SER A 1 150 ? -16.010 -4.856 21.559 1.00 95.25 150 SER A C 1
ATOM 1195 O O . SER A 1 150 ? -15.082 -4.857 22.361 1.00 95.25 150 SER A O 1
ATOM 1197 N N . GLU A 1 151 ? -16.790 -3.794 21.384 1.00 94.62 151 GLU A N 1
ATOM 1198 C CA . GLU A 1 151 ? -16.692 -2.610 22.235 1.00 94.62 151 GLU A CA 1
ATOM 1199 C C . GLU A 1 151 ? -17.443 -2.834 23.544 1.00 94.62 151 GLU A C 1
ATOM 1201 O O . GLU A 1 151 ? -18.631 -3.156 23.543 1.00 94.62 151 GLU A O 1
ATOM 1206 N N . LEU A 1 152 ? -16.745 -2.651 24.663 1.00 95.81 152 LEU A N 1
ATOM 1207 C CA . LEU A 1 152 ? -17.347 -2.677 25.994 1.00 95.81 152 LEU A CA 1
ATOM 1208 C C . LEU A 1 152 ? -17.811 -1.288 26.427 1.00 95.81 152 LEU A C 1
ATOM 1210 O O . LEU A 1 152 ? -18.838 -1.156 27.093 1.00 95.81 152 LEU A O 1
ATOM 1214 N N . ALA A 1 153 ? -17.035 -0.258 26.089 1.00 94.62 153 ALA A N 1
ATOM 1215 C CA . ALA A 1 153 ? -17.316 1.119 26.463 1.00 94.62 153 ALA A CA 1
ATOM 1216 C C . ALA A 1 153 ? -16.601 2.112 25.541 1.00 94.62 153 ALA A C 1
ATOM 1218 O O . ALA A 1 153 ? -15.555 1.808 24.968 1.00 94.62 153 ALA A O 1
ATOM 1219 N N . TYR A 1 154 ? -17.144 3.326 25.487 1.00 92.69 154 TYR A N 1
ATOM 1220 C CA . TYR A 1 154 ? -16.516 4.486 24.867 1.00 92.69 154 TYR A CA 1
ATOM 1221 C C . TYR A 1 154 ? -16.565 5.669 25.837 1.00 92.69 154 TYR A C 1
ATOM 1223 O O . TYR A 1 154 ? -17.642 6.083 26.275 1.00 92.69 154 TYR A O 1
ATOM 1231 N N . ASP A 1 155 ? -15.398 6.207 26.187 1.00 92.44 155 ASP A N 1
ATOM 1232 C CA . ASP A 1 155 ? -15.282 7.395 27.029 1.00 92.44 155 ASP A CA 1
ATOM 1233 C C . ASP A 1 155 ? -15.194 8.656 26.167 1.00 92.44 155 ASP A C 1
ATOM 1235 O O . ASP A 1 155 ? -14.147 8.972 25.605 1.00 92.44 155 ASP A O 1
ATOM 1239 N N . VAL A 1 156 ? -16.299 9.398 26.077 1.00 87.62 156 VAL A N 1
ATOM 1240 C CA . VAL A 1 156 ? -16.424 10.584 25.210 1.00 87.62 156 VAL A CA 1
ATOM 1241 C C . VAL A 1 156 ? -15.393 11.686 25.522 1.00 87.62 156 VAL A C 1
ATOM 1243 O O . VAL A 1 156 ? -14.816 12.223 24.574 1.00 87.62 156 VAL A O 1
ATOM 1246 N N . PRO A 1 157 ? -15.117 12.059 26.794 1.00 88.44 157 PRO A N 1
ATOM 1247 C CA . PRO A 1 157 ? -14.154 13.114 27.111 1.00 88.44 157 PRO A CA 1
ATOM 1248 C C . PRO A 1 157 ? -12.718 12.795 26.686 1.00 88.44 157 PRO A C 1
ATOM 1250 O O . PRO A 1 157 ? -12.039 13.680 26.167 1.00 88.44 157 PRO A O 1
ATOM 1253 N N . SER A 1 158 ? -12.246 11.561 26.904 1.00 88.81 158 SER A N 1
ATOM 1254 C CA . SER A 1 158 ? -10.892 11.149 26.499 1.00 88.81 158 SER A CA 1
ATOM 1255 C C . SER A 1 158 ? -10.821 10.573 25.084 1.00 88.81 158 SER A C 1
ATOM 1257 O O . SER A 1 158 ? -9.722 10.411 24.556 1.00 88.81 158 SER A O 1
ATOM 1259 N N . ARG A 1 159 ? -11.975 10.291 24.465 1.00 89.56 159 ARG A N 1
ATOM 1260 C CA . ARG A 1 159 ? -12.112 9.564 23.194 1.00 89.56 159 ARG A CA 1
ATOM 1261 C C . ARG A 1 159 ? -11.378 8.227 23.231 1.00 89.56 159 ARG A C 1
ATOM 1263 O O . ARG A 1 159 ? -10.571 7.915 22.357 1.00 89.56 159 ARG A O 1
ATOM 1270 N N . THR A 1 160 ? -11.626 7.469 24.294 1.00 94.06 160 THR A N 1
ATOM 1271 C CA . THR A 1 160 ? -11.006 6.159 24.513 1.00 94.06 160 THR A CA 1
ATOM 1272 C C . THR A 1 160 ? -12.025 5.062 24.275 1.00 94.06 160 THR A C 1
ATOM 1274 O O . THR A 1 160 ? -13.067 5.028 24.930 1.00 94.06 160 THR A O 1
ATOM 1277 N N . HIS A 1 161 ? -11.701 4.147 23.369 1.00 94.44 161 HIS A N 1
ATOM 1278 C CA . HIS A 1 161 ? -12.439 2.909 23.177 1.00 94.44 161 HIS A CA 1
ATOM 1279 C C . HIS A 1 161 ? -11.888 1.835 24.110 1.00 94.44 161 HIS A C 1
ATOM 1281 O O . HIS A 1 161 ? -10.675 1.612 24.159 1.00 94.44 161 HIS A O 1
ATOM 1287 N N . THR A 1 162 ? -12.785 1.144 24.806 1.00 96.56 162 THR A N 1
ATOM 1288 C CA . THR A 1 162 ? -12.476 -0.075 25.550 1.00 96.56 162 THR A CA 1
ATOM 1289 C C . THR A 1 162 ? -12.943 -1.266 24.727 1.00 96.56 162 THR A C 1
ATOM 1291 O O . THR A 1 162 ? -14.145 -1.504 24.591 1.00 96.56 162 THR A O 1
ATOM 1294 N N . ILE A 1 163 ? -11.990 -2.011 24.177 1.00 97.00 163 ILE A N 1
ATOM 1295 C CA . ILE A 1 163 ? -12.238 -3.150 23.296 1.00 97.00 163 ILE A CA 1
ATOM 1296 C C . ILE A 1 163 ? -11.944 -4.446 24.046 1.00 97.00 163 ILE A C 1
ATOM 1298 O O . ILE A 1 163 ? -10.895 -4.602 24.670 1.00 97.00 163 ILE A O 1
ATOM 1302 N N . GLU A 1 164 ? -12.872 -5.386 23.964 1.00 97.06 164 GLU A N 1
ATOM 1303 C CA . GLU A 1 164 ? -12.660 -6.778 24.325 1.00 97.06 164 GLU A CA 1
ATOM 1304 C C . GLU A 1 164 ? -12.168 -7.555 23.105 1.00 97.06 164 GLU A C 1
ATOM 1306 O O . GLU A 1 164 ? -12.719 -7.436 22.009 1.00 97.06 164 GLU A O 1
ATOM 1311 N N . ILE A 1 165 ? -11.115 -8.339 23.309 1.00 96.12 165 ILE A N 1
ATOM 1312 C CA . ILE A 1 165 ? -10.516 -9.220 22.315 1.00 96.12 165 ILE A CA 1
ATOM 1313 C C . ILE A 1 165 ? -10.589 -10.639 22.872 1.00 96.12 165 ILE A C 1
ATOM 1315 O O . ILE A 1 165 ? -9.763 -11.033 23.702 1.00 96.12 165 ILE A O 1
ATOM 1319 N N . ASP A 1 166 ? -11.580 -11.400 22.421 1.00 96.19 166 ASP A N 1
ATOM 1320 C CA . ASP A 1 166 ? -11.746 -12.808 22.770 1.00 96.19 166 ASP A CA 1
ATOM 1321 C C . ASP A 1 166 ? -10.993 -13.674 21.757 1.00 96.19 166 ASP A C 1
ATOM 1323 O O . ASP A 1 166 ? -11.308 -13.717 20.565 1.00 96.19 166 ASP A O 1
ATOM 1327 N N . TYR A 1 167 ? -9.968 -14.368 22.245 1.00 95.31 167 TYR A N 1
ATOM 1328 C CA . TYR A 1 167 ? -9.187 -15.326 21.472 1.00 95.31 167 TYR A CA 1
ATOM 1329 C C . TYR A 1 167 ? -9.209 -16.725 22.118 1.00 95.31 167 TYR A C 1
ATOM 1331 O O . TYR A 1 167 ? -8.328 -17.558 21.891 1.00 95.31 167 TYR A O 1
ATOM 1339 N N . SER A 1 168 ? -10.241 -17.024 22.908 1.00 95.00 168 SER A N 1
ATOM 1340 C CA . SER A 1 168 ? -10.439 -18.314 23.580 1.00 95.00 168 SER A CA 1
ATOM 1341 C C . SER A 1 168 ? -10.550 -19.491 22.606 1.00 95.00 168 SER A C 1
ATOM 1343 O O . SER A 1 168 ? -10.053 -20.586 22.894 1.00 95.00 168 SER A O 1
ATOM 1345 N N . ALA A 1 169 ? -11.108 -19.248 21.416 1.00 92.75 169 ALA A N 1
ATOM 1346 C CA . ALA A 1 169 ? -11.273 -20.235 20.352 1.00 92.75 169 ALA A CA 1
ATOM 1347 C C . ALA A 1 169 ? -9.946 -20.724 19.743 1.00 92.75 169 ALA A C 1
ATOM 1349 O O . ALA A 1 169 ? -9.930 -21.722 19.018 1.00 92.75 169 ALA A O 1
ATOM 1350 N N . ILE A 1 170 ? -8.823 -20.053 20.028 1.00 91.06 170 ILE A N 1
ATOM 1351 C CA . ILE A 1 170 ? -7.539 -20.312 19.375 1.00 91.06 170 ILE A CA 1
ATOM 1352 C C . ILE A 1 170 ? -6.453 -20.635 20.405 1.00 91.06 170 ILE A C 1
ATOM 1354 O O . ILE A 1 170 ? -6.408 -20.099 21.511 1.00 91.06 170 ILE A O 1
ATOM 1358 N N . GLN A 1 171 ? -5.551 -21.553 20.057 1.00 89.56 171 GLN A N 1
ATOM 1359 C CA . GLN A 1 171 ? -4.471 -22.008 20.944 1.00 89.56 171 GLN A CA 1
ATOM 1360 C C . GLN A 1 171 ? -3.215 -21.147 20.764 1.00 89.56 171 GLN A C 1
ATOM 1362 O O . GLN A 1 171 ? -2.179 -21.621 20.301 1.00 89.56 171 GLN A O 1
ATOM 1367 N N . ILE A 1 172 ? -3.318 -19.865 21.117 1.00 88.50 172 ILE A N 1
ATOM 1368 C CA . ILE A 1 172 ? -2.199 -18.916 21.080 1.00 88.50 172 ILE A CA 1
ATOM 1369 C C . ILE A 1 172 ? -1.748 -18.581 22.501 1.00 88.50 172 ILE A C 1
ATOM 1371 O O . ILE A 1 172 ? -2.553 -18.485 23.425 1.00 88.50 172 ILE A O 1
ATOM 1375 N N . SER A 1 173 ? -0.433 -18.430 22.675 1.00 90.62 173 SER A N 1
ATOM 1376 C CA . SER A 1 173 ? 0.149 -18.010 23.949 1.00 90.62 173 SER A CA 1
ATOM 1377 C C . SER A 1 173 ? -0.352 -16.611 24.340 1.00 90.62 173 SER A C 1
ATOM 1379 O O . SER A 1 173 ? -0.225 -15.694 23.522 1.00 90.62 173 SER A O 1
ATOM 1381 N N . PRO A 1 174 ? -0.819 -16.412 25.587 1.00 92.19 174 PRO A N 1
ATOM 1382 C CA . PRO A 1 174 ? -1.170 -15.100 26.131 1.00 92.19 174 PRO A CA 1
ATOM 1383 C C . PRO A 1 174 ? -0.130 -14.014 25.839 1.00 92.19 174 PRO A C 1
ATOM 1385 O O . PRO A 1 174 ? -0.451 -12.964 25.293 1.00 92.19 174 PRO A O 1
ATOM 1388 N N . THR A 1 175 ? 1.148 -14.320 26.070 1.00 93.19 175 THR A N 1
ATOM 1389 C CA . THR A 1 175 ? 2.265 -13.390 25.855 1.00 93.19 175 THR A CA 1
ATOM 1390 C C . THR A 1 175 ? 2.455 -13.000 24.387 1.00 93.19 175 THR A C 1
ATOM 1392 O O . THR A 1 175 ? 2.965 -11.920 24.085 1.00 93.19 175 THR A O 1
ATOM 1395 N N . HIS A 1 176 ? 2.092 -13.878 23.445 1.00 91.38 176 HIS A N 1
ATOM 1396 C CA . HIS A 1 176 ? 2.135 -13.547 22.018 1.00 91.38 176 HIS A CA 1
ATOM 1397 C C . HIS A 1 176 ? 1.044 -12.540 21.663 1.00 91.38 176 HIS A C 1
ATOM 1399 O O . HIS A 1 176 ? 1.318 -11.588 20.933 1.00 91.38 176 HIS A O 1
ATOM 1405 N N . MET A 1 177 ? -0.160 -12.728 22.211 1.00 91.75 177 MET A N 1
ATOM 1406 C CA . MET A 1 177 ? -1.273 -11.815 21.982 1.00 91.75 177 MET A CA 1
ATOM 1407 C C . MET A 1 177 ? -0.993 -10.436 22.585 1.00 91.75 177 MET A C 1
ATOM 1409 O O . MET A 1 177 ? -1.042 -9.442 21.870 1.00 91.75 177 MET A O 1
ATOM 1413 N N . GLU A 1 178 ? -0.567 -10.371 23.847 1.00 93.75 178 GLU A N 1
ATOM 1414 C CA . GLU A 1 178 ? -0.212 -9.110 24.518 1.00 93.75 178 GLU A CA 1
ATOM 1415 C C . GLU A 1 178 ? 0.846 -8.313 23.745 1.00 93.75 178 GLU A C 1
ATOM 1417 O O . GLU A 1 178 ? 0.730 -7.103 23.567 1.00 93.75 178 GLU A O 1
ATOM 1422 N N . ARG A 1 179 ? 1.873 -8.991 23.215 1.00 92.12 179 ARG A N 1
ATOM 1423 C CA . ARG A 1 179 ? 2.910 -8.343 22.401 1.00 92.12 179 ARG A CA 1
ATOM 1424 C C . ARG A 1 179 ? 2.345 -7.753 21.115 1.00 92.12 179 ARG A C 1
ATOM 1426 O O . ARG A 1 179 ? 2.798 -6.702 20.670 1.00 92.12 179 ARG A O 1
ATOM 1433 N N . LEU A 1 180 ? 1.405 -8.450 20.486 1.00 90.69 180 LEU A N 1
ATOM 1434 C CA . LEU A 1 180 ? 0.761 -7.990 19.267 1.00 90.69 180 LEU A CA 1
ATOM 1435 C C . LEU A 1 180 ? -0.090 -6.742 19.542 1.00 90.69 180 LEU A C 1
ATOM 1437 O O . LEU A 1 180 ? 0.058 -5.767 18.808 1.00 90.69 180 LEU A O 1
ATOM 1441 N N . ILE A 1 181 ? -0.840 -6.727 20.646 1.00 91.81 181 ILE A N 1
ATOM 1442 C CA . ILE A 1 181 ? -1.602 -5.558 21.105 1.00 91.81 181 ILE A CA 1
ATOM 1443 C C . ILE A 1 181 ? -0.681 -4.373 21.428 1.00 91.81 181 ILE A C 1
ATOM 1445 O O . ILE A 1 181 ? -0.870 -3.276 20.903 1.00 91.81 181 ILE A O 1
ATOM 1449 N N . HIS A 1 182 ? 0.376 -4.591 22.215 1.00 90.19 182 HIS A N 1
ATOM 1450 C CA . HIS A 1 182 ? 1.309 -3.526 22.595 1.00 90.19 182 HIS A CA 1
ATOM 1451 C C . HIS A 1 182 ? 2.034 -2.893 21.405 1.00 90.19 182 HIS A C 1
ATOM 1453 O O . HIS A 1 182 ? 2.303 -1.694 21.426 1.00 90.19 182 HIS A O 1
ATOM 1459 N N . ARG A 1 183 ? 2.330 -3.656 20.342 1.00 88.75 183 ARG A N 1
ATOM 1460 C CA . ARG A 1 183 ? 2.936 -3.098 19.117 1.00 88.75 183 ARG A CA 1
ATOM 1461 C C . ARG A 1 183 ? 2.054 -2.058 18.431 1.00 88.75 183 ARG A C 1
ATOM 1463 O O . ARG A 1 183 ? 2.586 -1.232 17.698 1.00 88.75 183 ARG A O 1
ATOM 1470 N N . LYS A 1 184 ? 0.741 -2.099 18.661 1.00 88.06 184 LYS A N 1
ATOM 1471 C CA . LYS A 1 184 ? -0.214 -1.120 18.133 1.00 88.06 184 LYS A CA 1
ATOM 1472 C C . LYS A 1 184 ? -0.440 0.063 19.072 1.00 88.06 184 LYS A C 1
ATOM 1474 O O . LYS A 1 184 ? -1.168 0.973 18.708 1.00 88.06 184 LYS A O 1
ATOM 1479 N N . GLY A 1 185 ? 0.207 0.080 20.238 1.00 88.56 185 GLY A N 1
ATOM 1480 C CA . GLY A 1 185 ? 0.127 1.183 21.196 1.00 88.56 185 GLY A CA 1
ATOM 1481 C C . GLY A 1 185 ? -1.083 1.133 22.130 1.00 88.56 185 GLY A C 1
ATOM 1482 O O . GLY A 1 185 ? -1.265 2.062 22.905 1.00 88.56 185 GLY A O 1
ATOM 1483 N N . ALA A 1 186 ? -1.886 0.066 22.092 1.00 92.75 186 ALA A N 1
ATOM 1484 C CA . ALA A 1 186 ? -3.006 -0.096 23.013 1.00 92.75 186 ALA A CA 1
ATOM 1485 C C . ALA A 1 186 ? -2.534 -0.486 24.426 1.00 92.75 186 ALA A C 1
ATOM 1487 O O . ALA A 1 186 ? -1.565 -1.239 24.604 1.00 92.75 186 ALA A O 1
ATOM 1488 N N . GLU A 1 187 ? -3.245 0.016 25.434 1.00 95.19 187 GLU A N 1
ATOM 1489 C CA . GLU A 1 187 ? -3.030 -0.312 26.841 1.00 95.19 187 GLU A CA 1
ATOM 1490 C C . GLU A 1 187 ? -3.853 -1.545 27.215 1.00 95.19 187 GLU A C 1
ATOM 1492 O O . GLU A 1 187 ? -5.0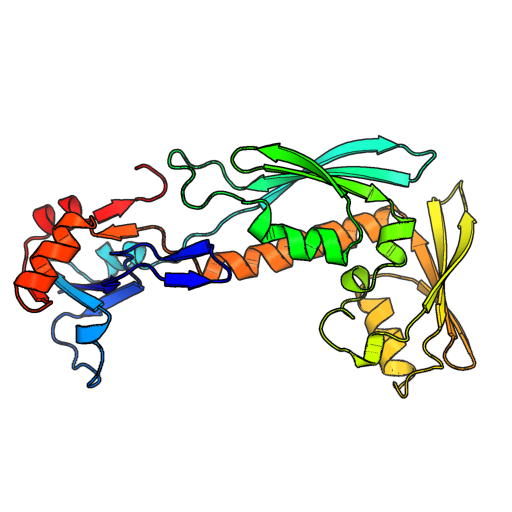59 -1.585 26.989 1.00 95.19 187 GLU A O 1
ATOM 1497 N N . ILE A 1 188 ? -3.218 -2.553 27.812 1.00 95.88 188 ILE A N 1
ATOM 1498 C CA . ILE A 1 188 ? -3.915 -3.749 28.291 1.00 95.88 188 ILE A CA 1
ATOM 1499 C C . ILE A 1 188 ? -4.423 -3.476 29.706 1.00 95.88 188 ILE A C 1
ATOM 1501 O O . ILE A 1 188 ? -3.633 -3.333 30.636 1.00 95.88 188 ILE A O 1
ATOM 1505 N N . VAL A 1 189 ? -5.743 -3.425 29.860 1.00 96.75 189 VAL A N 1
ATOM 1506 C CA . VAL A 1 189 ? -6.430 -3.172 31.135 1.00 96.75 189 VAL A CA 1
ATOM 1507 C C . VAL A 1 189 ? -6.566 -4.458 31.938 1.00 96.75 189 VAL A C 1
ATOM 1509 O O . VAL A 1 189 ? -6.370 -4.473 33.152 1.00 96.75 189 VAL A O 1
ATOM 1512 N N . SER A 1 190 ? -6.932 -5.548 31.265 1.00 96.56 190 SER A N 1
ATOM 1513 C CA . SER A 1 190 ? -7.112 -6.845 31.903 1.00 96.56 190 SER A CA 1
ATOM 1514 C C . SER A 1 190 ? -6.830 -7.987 30.936 1.00 96.56 190 SER A C 1
ATOM 1516 O O . SER A 1 190 ? -6.924 -7.833 29.716 1.00 96.56 190 SER A O 1
ATOM 1518 N N . HIS A 1 191 ? -6.471 -9.135 31.505 1.00 96.12 191 HIS A N 1
ATOM 1519 C CA . HIS A 1 191 ? -6.263 -10.367 30.768 1.00 96.12 191 HIS A CA 1
ATOM 1520 C C . HIS A 1 191 ? -6.650 -11.565 31.636 1.00 96.12 191 HIS A C 1
ATOM 1522 O O . HIS A 1 191 ? -5.981 -11.862 32.627 1.00 96.12 191 HIS A O 1
ATOM 1528 N N . ALA A 1 192 ? -7.716 -12.265 31.261 1.00 94.44 192 ALA A N 1
ATOM 1529 C CA . ALA A 1 192 ? -8.146 -13.495 31.917 1.00 94.44 192 ALA A CA 1
ATOM 1530 C C . ALA A 1 192 ? -8.768 -14.438 30.888 1.00 94.44 192 ALA A C 1
ATOM 1532 O O . ALA A 1 192 ? -9.371 -13.978 29.929 1.00 94.44 192 ALA A O 1
ATOM 1533 N N . ASP A 1 193 ? -8.588 -15.750 31.056 1.00 92.69 193 ASP A N 1
ATOM 1534 C CA . ASP A 1 193 ? -9.259 -16.780 30.245 1.00 92.69 193 ASP A CA 1
ATOM 1535 C C . ASP A 1 193 ? -9.186 -16.576 28.717 1.00 92.69 193 ASP A C 1
ATOM 1537 O O . ASP A 1 193 ? -10.094 -16.949 27.982 1.00 92.69 193 ASP A O 1
ATOM 1541 N N . ARG A 1 194 ? -8.062 -16.025 28.226 1.00 94.38 194 ARG A N 1
ATOM 1542 C CA . ARG A 1 194 ? -7.842 -15.663 26.808 1.00 94.38 194 ARG A CA 1
ATOM 1543 C C . ARG A 1 194 ? -8.811 -14.612 26.264 1.00 94.38 194 ARG A C 1
ATOM 1545 O O . ARG A 1 194 ? -9.107 -14.575 25.072 1.00 94.38 194 ARG A O 1
ATOM 1552 N N . VAL A 1 195 ? -9.232 -13.725 27.146 1.00 96.25 195 VAL A N 1
ATOM 1553 C CA . VAL A 1 195 ? -9.953 -12.501 26.843 1.00 96.25 195 VAL A CA 1
ATOM 1554 C C . VAL A 1 195 ? -9.094 -11.339 27.323 1.00 96.25 195 VAL A C 1
ATOM 1556 O O . VAL A 1 195 ? -8.634 -11.313 28.469 1.00 96.25 195 VAL A O 1
ATOM 1559 N N . LEU A 1 196 ? -8.819 -10.404 26.420 1.00 96.75 196 LEU A N 1
ATOM 1560 C CA . LEU A 1 196 ? -8.091 -9.173 26.709 1.00 96.75 196 LEU A CA 1
ATOM 1561 C C . LEU A 1 196 ? -9.061 -8.004 26.695 1.00 96.75 196 LEU A C 1
ATOM 1563 O O . LEU A 1 196 ? -9.821 -7.849 25.746 1.00 96.75 196 LEU A O 1
ATOM 1567 N N . THR A 1 197 ? -8.978 -7.143 27.701 1.00 97.38 197 THR A N 1
ATOM 1568 C CA . THR A 1 197 ? -9.593 -5.816 27.644 1.00 97.38 197 THR A CA 1
ATOM 1569 C C . THR A 1 197 ? -8.503 -4.799 27.380 1.00 97.38 197 THR A C 1
ATOM 1571 O O . THR A 1 197 ? -7.527 -4.733 28.133 1.00 97.38 197 THR A O 1
ATOM 1574 N N . VAL A 1 198 ? -8.662 -4.004 26.328 1.00 97.06 198 VAL A N 1
ATOM 1575 C CA . VAL A 1 198 ? -7.680 -3.005 25.913 1.00 97.06 198 VAL A CA 1
ATOM 1576 C C . VAL A 1 198 ? -8.322 -1.632 25.810 1.00 97.06 198 VAL A C 1
ATOM 1578 O O . VAL A 1 198 ? -9.470 -1.513 25.392 1.00 97.06 198 VAL A O 1
ATOM 1581 N N . ASN A 1 199 ? -7.566 -0.601 26.162 1.00 96.44 199 ASN A N 1
ATOM 1582 C CA . ASN A 1 199 ? -7.937 0.787 25.944 1.00 96.44 199 ASN A CA 1
ATOM 1583 C C . ASN A 1 199 ? -7.097 1.371 24.813 1.00 96.44 199 ASN A C 1
ATOM 1585 O O . ASN A 1 199 ? -5.879 1.174 24.758 1.00 96.44 199 ASN A O 1
ATOM 1589 N N . MET A 1 200 ? -7.747 2.117 23.925 1.00 94.56 200 MET A N 1
ATOM 1590 C CA . MET A 1 200 ? -7.063 2.854 22.873 1.00 94.56 200 MET A CA 1
ATOM 1591 C C . MET A 1 200 ? -7.777 4.164 22.568 1.00 94.56 200 MET A C 1
ATOM 1593 O O . MET A 1 200 ? -8.996 4.188 22.400 1.00 94.56 200 MET A O 1
ATOM 1597 N N . THR A 1 201 ? -7.016 5.255 22.483 1.00 92.19 201 THR A N 1
ATOM 1598 C CA . THR A 1 201 ? -7.575 6.547 22.083 1.00 92.19 201 THR A CA 1
ATOM 1599 C C . THR A 1 201 ? -7.769 6.604 20.570 1.00 92.19 201 THR A C 1
ATOM 1601 O O . THR A 1 201 ? -6.990 6.021 19.808 1.00 92.19 201 THR A O 1
ATOM 1604 N N . SER A 1 202 ? -8.755 7.370 20.106 1.00 88.19 202 SER A N 1
ATOM 1605 C CA . SER A 1 202 ? -8.965 7.612 18.672 1.00 88.19 202 SER A CA 1
ATOM 1606 C C . SER A 1 202 ? -7.734 8.226 17.998 1.00 88.19 202 SER A C 1
ATOM 1608 O O . SER A 1 202 ? -7.430 7.941 16.838 1.00 88.19 202 SER A O 1
ATOM 1610 N N . ALA A 1 203 ? -6.982 9.051 18.735 1.00 85.62 203 ALA A N 1
ATOM 1611 C CA . ALA A 1 203 ? -5.754 9.666 18.248 1.00 85.62 203 ALA A CA 1
ATOM 1612 C C . ALA A 1 203 ? -4.650 8.627 17.990 1.00 85.62 203 ALA A C 1
ATOM 1614 O O . ALA A 1 203 ? -4.012 8.682 16.934 1.00 85.62 203 ALA A O 1
ATOM 1615 N N . ASP A 1 204 ? -4.464 7.676 18.907 1.00 89.44 204 ASP A N 1
ATOM 1616 C CA . ASP A 1 204 ? -3.475 6.605 18.765 1.00 89.44 204 ASP A CA 1
ATOM 1617 C C . ASP A 1 204 ? -3.879 5.629 17.658 1.00 89.44 204 ASP A C 1
ATOM 1619 O O . ASP A 1 204 ? -3.047 5.245 16.834 1.00 89.44 204 ASP A O 1
ATOM 1623 N N . ALA A 1 205 ? -5.166 5.269 17.586 1.00 87.19 205 ALA A N 1
ATOM 1624 C CA . ALA A 1 205 ? -5.688 4.373 16.556 1.00 87.19 205 ALA A CA 1
ATOM 1625 C C . ALA A 1 205 ? -5.451 4.959 15.156 1.00 87.19 205 ALA A C 1
ATOM 1627 O O . ALA A 1 205 ? -4.978 4.279 14.239 1.00 87.19 205 ALA A O 1
ATOM 1628 N N . ARG A 1 206 ? -5.690 6.266 15.015 1.00 81.38 206 ARG A N 1
ATOM 1629 C CA . ARG A 1 206 ? -5.404 7.017 13.795 1.00 81.38 206 ARG A CA 1
ATOM 1630 C C . ARG A 1 206 ? -3.908 7.054 13.474 1.00 81.38 206 ARG A C 1
ATOM 1632 O O . ARG A 1 206 ? -3.544 6.870 12.316 1.00 81.38 206 ARG A O 1
ATOM 1639 N N . ALA A 1 207 ? -3.039 7.290 14.456 1.00 83.88 207 ALA A N 1
ATOM 1640 C CA . ALA A 1 207 ? -1.592 7.285 14.232 1.00 83.88 207 ALA A CA 1
ATOM 1641 C C . ALA A 1 207 ? -1.100 5.903 13.756 1.00 83.88 207 ALA A C 1
ATOM 1643 O O . ALA A 1 207 ? -0.372 5.814 12.767 1.00 83.88 207 ALA A O 1
ATOM 1644 N N . ALA A 1 208 ? -1.583 4.823 14.378 1.00 84.69 208 ALA A N 1
ATOM 1645 C CA . ALA A 1 208 ? -1.276 3.453 13.972 1.00 84.69 208 ALA A CA 1
ATOM 1646 C C . ALA A 1 208 ? -1.740 3.151 12.534 1.00 84.69 208 ALA A C 1
ATOM 1648 O O . ALA A 1 208 ? -1.007 2.523 11.766 1.00 84.69 208 ALA A O 1
ATOM 1649 N N . PHE A 1 209 ? -2.919 3.644 12.137 1.00 79.00 209 PHE A N 1
ATOM 1650 C CA . PHE A 1 209 ? -3.395 3.539 10.755 1.00 79.00 209 PHE A CA 1
ATOM 1651 C C . PHE A 1 209 ? -2.462 4.234 9.761 1.00 79.00 209 PHE A C 1
ATOM 1653 O O . PHE A 1 209 ? -2.111 3.680 8.717 1.00 79.00 209 PHE A O 1
ATOM 1660 N N . GLN A 1 210 ? -2.026 5.447 10.096 1.00 76.56 210 GLN A N 1
ATOM 1661 C CA . GLN A 1 210 ? -1.158 6.256 9.242 1.00 76.56 210 GLN A CA 1
ATOM 1662 C C . GLN A 1 210 ? 0.213 5.609 9.031 1.00 76.56 210 GLN A C 1
ATOM 1664 O O . GLN A 1 210 ? 0.753 5.650 7.920 1.00 76.56 210 GLN A O 1
ATOM 1669 N N . ASP A 1 211 ? 0.777 5.008 10.075 1.00 81.25 211 ASP A N 1
ATOM 1670 C CA . ASP A 1 211 ? 2.056 4.308 9.988 1.00 81.25 211 ASP A CA 1
ATOM 1671 C C . ASP A 1 211 ? 1.952 3.029 9.150 1.00 81.25 211 ASP A C 1
ATOM 1673 O O . ASP A 1 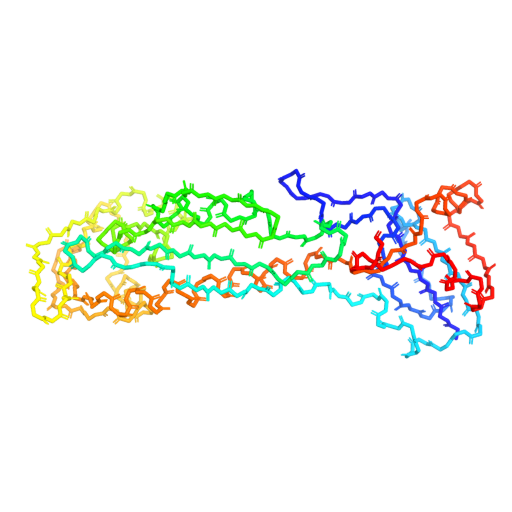211 ? 2.853 2.731 8.359 1.00 81.25 211 ASP A O 1
ATOM 1677 N N . GLU A 1 212 ? 0.824 2.321 9.223 1.00 79.75 212 GLU A N 1
ATOM 1678 C CA . GLU A 1 212 ? 0.584 1.141 8.395 1.00 79.75 212 GLU A CA 1
ATOM 1679 C C . GLU A 1 212 ? 0.463 1.488 6.901 1.00 79.75 212 GLU A C 1
ATOM 1681 O O . GLU A 1 212 ? 1.085 0.815 6.070 1.00 79.75 212 GLU A O 1
ATOM 1686 N N . ILE A 1 213 ? -0.255 2.566 6.543 1.00 75.12 213 ILE A N 1
ATOM 1687 C CA . ILE A 1 213 ? -0.318 3.057 5.152 1.00 75.12 213 ILE A CA 1
ATOM 1688 C C . ILE A 1 213 ? 1.100 3.302 4.630 1.00 75.12 213 ILE A C 1
ATOM 1690 O O . ILE A 1 213 ? 1.480 2.775 3.585 1.00 75.12 213 ILE A O 1
ATOM 1694 N N . LYS A 1 214 ? 1.922 4.052 5.376 1.00 73.81 214 LYS A N 1
ATOM 1695 C CA . LYS A 1 214 ? 3.318 4.340 4.994 1.00 73.81 214 LYS A CA 1
ATOM 1696 C C . LYS A 1 214 ? 4.158 3.068 4.833 1.00 73.81 214 LYS A C 1
ATOM 1698 O O . LYS A 1 214 ? 5.018 2.985 3.949 1.00 73.81 214 LYS A O 1
ATOM 1703 N N . ARG A 1 215 ? 3.933 2.062 5.680 1.00 77.25 215 ARG A N 1
ATOM 1704 C CA . ARG A 1 215 ? 4.661 0.789 5.625 1.00 77.25 215 ARG A CA 1
ATOM 1705 C C . ARG A 1 215 ? 4.305 -0.007 4.371 1.00 77.25 215 ARG A C 1
ATOM 1707 O O . ARG A 1 215 ? 5.206 -0.486 3.680 1.00 77.25 215 ARG A O 1
ATOM 1714 N N . ARG A 1 216 ? 3.017 -0.139 4.039 1.00 72.62 216 ARG A N 1
ATOM 1715 C CA . ARG A 1 216 ? 2.580 -0.911 2.860 1.00 72.62 216 ARG A CA 1
ATOM 1716 C C . ARG A 1 216 ? 3.003 -0.267 1.550 1.00 72.62 216 ARG A C 1
ATOM 1718 O O . ARG A 1 216 ? 3.430 -0.966 0.634 1.00 72.62 216 ARG A O 1
ATOM 1725 N N . THR A 1 217 ? 2.991 1.052 1.472 1.00 65.56 217 THR A N 1
ATOM 1726 C CA . THR A 1 217 ? 3.381 1.781 0.255 1.00 65.56 217 THR A CA 1
ATOM 1727 C C . THR A 1 217 ? 4.869 1.662 -0.043 1.00 65.56 217 THR A C 1
ATOM 1729 O O . THR A 1 217 ? 5.274 1.487 -1.195 1.00 65.56 217 THR A O 1
ATOM 1732 N N . SER A 1 218 ? 5.690 1.605 1.005 1.00 65.75 218 SER A N 1
ATOM 1733 C CA . SER A 1 218 ? 7.117 1.298 0.887 1.00 65.75 218 SER A CA 1
ATOM 1734 C C . SER A 1 218 ? 7.365 -0.075 0.242 1.00 65.75 218 SER A C 1
ATOM 1736 O O . SER A 1 218 ? 8.341 -0.242 -0.486 1.00 65.75 218 SER A O 1
ATOM 1738 N N . SER A 1 219 ? 6.469 -1.051 0.433 1.00 64.81 219 SER A N 1
ATOM 1739 C CA . SER A 1 219 ? 6.588 -2.369 -0.210 1.00 64.81 219 SER A CA 1
ATOM 1740 C C . SER A 1 219 ? 6.261 -2.353 -1.713 1.00 64.81 219 SER A C 1
ATOM 1742 O O . SER A 1 219 ? 6.844 -3.124 -2.473 1.00 64.81 219 SER A O 1
ATOM 1744 N N . LEU A 1 220 ? 5.391 -1.437 -2.161 1.00 62.09 220 LEU A N 1
ATOM 1745 C CA . LEU A 1 220 ? 5.027 -1.268 -3.576 1.00 62.09 220 LEU A CA 1
ATOM 1746 C C . LEU A 1 220 ? 6.154 -0.614 -4.395 1.00 62.09 220 LEU A C 1
ATOM 1748 O O . LEU A 1 220 ? 6.308 -0.895 -5.581 1.00 62.09 220 LEU A O 1
ATOM 1752 N N . THR A 1 221 ? 6.979 0.214 -3.750 1.00 62.75 221 THR A N 1
ATOM 1753 C CA . THR A 1 221 ? 8.123 0.920 -4.356 1.00 62.75 221 THR A CA 1
ATOM 1754 C C . THR A 1 221 ? 9.156 -0.018 -4.975 1.00 62.75 221 THR A C 1
ATOM 1756 O O . THR A 1 221 ? 9.672 0.239 -6.056 1.00 62.75 221 THR A O 1
ATOM 1759 N N . LEU A 1 222 ? 9.464 -1.133 -4.314 1.00 54.72 222 LEU A N 1
ATOM 1760 C CA . LEU A 1 222 ? 10.509 -2.049 -4.782 1.00 54.72 222 LEU A CA 1
ATOM 1761 C C . LEU A 1 222 ? 10.118 -2.821 -6.050 1.00 54.72 222 LEU A C 1
ATOM 1763 O O . LEU A 1 222 ? 10.962 -3.500 -6.630 1.00 54.72 222 LEU A O 1
ATOM 1767 N N . LEU A 1 223 ? 8.855 -2.737 -6.474 1.00 62.75 223 LEU A N 1
ATOM 1768 C CA . LEU A 1 223 ? 8.334 -3.508 -7.596 1.00 62.75 223 LEU A CA 1
ATOM 1769 C C . LEU A 1 223 ? 8.260 -2.711 -8.901 1.00 62.75 223 LEU A C 1
ATOM 1771 O O . LEU A 1 223 ? 8.221 -3.353 -9.944 1.00 62.75 223 LEU A O 1
ATOM 1775 N N . LYS A 1 224 ? 8.265 -1.366 -8.859 1.00 75.00 224 LYS A N 1
ATOM 1776 C CA . LYS A 1 224 ? 8.096 -0.492 -10.036 1.00 75.00 224 LYS A CA 1
ATOM 1777 C C . LYS A 1 224 ? 9.435 -0.037 -10.635 1.00 75.00 224 LYS A C 1
ATOM 1779 O O . LYS A 1 224 ? 10.401 0.186 -9.909 1.00 75.00 224 LYS A O 1
ATOM 1784 N N . THR A 1 225 ? 9.500 0.156 -11.955 1.00 80.44 225 THR A N 1
ATOM 1785 C CA . THR A 1 225 ? 10.712 0.589 -12.697 1.00 80.44 225 THR A CA 1
ATOM 1786 C C . THR A 1 225 ? 10.456 1.884 -13.461 1.00 80.44 225 THR A C 1
ATOM 1788 O O . THR A 1 225 ? 9.569 1.925 -14.303 1.00 80.44 225 THR A O 1
ATOM 1791 N N . ARG A 1 226 ? 11.214 2.954 -13.174 1.00 85.62 226 ARG A N 1
ATOM 1792 C CA . ARG A 1 226 ? 10.952 4.297 -13.733 1.00 85.62 226 ARG A CA 1
ATOM 1793 C C . ARG A 1 226 ? 11.283 4.414 -15.217 1.00 85.62 226 ARG A C 1
ATOM 1795 O O . ARG A 1 226 ? 10.554 5.069 -15.951 1.00 85.62 226 ARG A O 1
ATOM 1802 N N . TYR A 1 227 ? 12.413 3.848 -15.620 1.00 90.50 227 TYR A N 1
ATOM 1803 C CA . TYR A 1 227 ? 12.925 4.006 -16.970 1.00 90.50 227 TYR A CA 1
ATOM 1804 C C . TYR A 1 227 ? 12.761 2.720 -17.754 1.00 90.50 227 TYR A C 1
ATOM 1806 O O . TYR A 1 227 ? 12.948 1.616 -17.234 1.00 90.50 227 TYR A O 1
ATOM 1814 N N . TYR A 1 228 ? 12.422 2.881 -19.021 1.00 91.88 228 TYR A N 1
ATOM 1815 C CA . TYR A 1 228 ? 12.187 1.776 -19.925 1.00 91.88 228 TYR A CA 1
ATOM 1816 C C . TYR A 1 228 ? 12.693 2.124 -21.317 1.00 91.88 228 TYR A C 1
ATOM 1818 O O . TYR A 1 228 ? 12.823 3.287 -21.676 1.00 91.88 228 TYR A O 1
ATOM 1826 N N . VAL A 1 229 ? 13.033 1.106 -22.086 1.00 94.31 229 VAL A N 1
ATOM 1827 C CA . VAL A 1 229 ? 13.308 1.215 -23.512 1.00 94.31 229 VAL A CA 1
ATOM 1828 C C . VAL A 1 229 ? 11.968 1.252 -24.238 1.00 94.31 229 VAL A C 1
ATOM 1830 O O . VAL A 1 229 ? 11.097 0.434 -23.947 1.00 94.31 229 VAL A O 1
ATOM 1833 N N . ASP A 1 230 ? 11.812 2.183 -25.177 1.00 94.06 230 ASP A N 1
ATOM 1834 C CA . ASP A 1 230 ? 10.623 2.310 -26.023 1.00 94.06 230 ASP A CA 1
ATOM 1835 C C . ASP A 1 230 ? 10.197 0.931 -26.582 1.00 94.06 230 ASP A C 1
ATOM 1837 O O . ASP A 1 230 ? 11.036 0.235 -27.168 1.00 94.06 230 ASP A O 1
ATOM 1841 N N . PRO A 1 231 ? 8.933 0.493 -26.407 1.00 93.81 231 PRO A N 1
ATOM 1842 C CA . PRO A 1 231 ? 8.488 -0.840 -26.801 1.00 93.81 231 PRO A CA 1
ATOM 1843 C C . PRO A 1 231 ? 8.754 -1.175 -28.270 1.00 93.81 231 PRO A C 1
ATOM 1845 O O . PRO A 1 231 ? 9.035 -2.333 -28.575 1.00 93.81 231 PRO A O 1
ATOM 1848 N N . ILE A 1 232 ? 8.728 -0.174 -29.159 1.00 95.12 232 ILE A N 1
ATOM 1849 C CA . ILE A 1 232 ? 9.050 -0.358 -30.580 1.00 95.12 232 ILE A CA 1
ATOM 1850 C C . ILE A 1 232 ? 10.516 -0.774 -30.732 1.00 95.12 232 ILE A C 1
ATOM 1852 O O . ILE A 1 232 ? 10.824 -1.740 -31.425 1.00 95.12 232 ILE A O 1
ATOM 1856 N N . VAL A 1 233 ? 11.423 -0.099 -30.023 1.00 96.06 233 VAL A N 1
ATOM 1857 C CA . VAL A 1 233 ? 12.855 -0.424 -30.025 1.00 96.06 233 VAL A CA 1
ATOM 1858 C C . VAL A 1 233 ? 13.101 -1.802 -29.411 1.00 96.06 233 VAL A C 1
ATOM 1860 O O . VAL A 1 233 ? 13.963 -2.539 -29.885 1.00 96.06 233 VAL A O 1
ATOM 1863 N N . VAL A 1 234 ? 12.333 -2.180 -28.383 1.00 94.75 234 VAL A N 1
ATOM 1864 C CA . VAL A 1 234 ? 12.399 -3.531 -27.807 1.00 94.75 234 VAL A CA 1
ATOM 1865 C C . VAL A 1 234 ? 12.090 -4.587 -28.869 1.00 94.75 234 VAL A C 1
ATOM 1867 O O . VAL A 1 234 ? 12.847 -5.547 -29.001 1.00 94.75 234 VAL A O 1
ATOM 1870 N N . ASP A 1 235 ? 11.030 -4.395 -29.656 1.00 95.19 235 ASP A N 1
ATOM 1871 C CA . ASP A 1 235 ? 10.642 -5.319 -30.728 1.00 95.19 235 ASP A CA 1
ATOM 1872 C C . ASP A 1 235 ? 11.691 -5.429 -31.838 1.00 95.19 235 ASP A C 1
ATOM 1874 O O . ASP A 1 235 ? 11.990 -6.534 -32.300 1.00 95.19 235 ASP A O 1
ATOM 1878 N N . GLU A 1 236 ? 12.317 -4.316 -32.214 1.00 95.25 236 GLU A N 1
ATOM 1879 C CA . GLU A 1 236 ? 13.430 -4.336 -33.164 1.00 95.25 236 GLU A CA 1
ATOM 1880 C C . GLU A 1 236 ? 14.627 -5.141 -32.635 1.00 95.25 236 GLU A C 1
ATOM 1882 O O . GLU A 1 236 ? 15.191 -5.960 -33.358 1.00 95.25 236 GLU A O 1
ATOM 1887 N N . ILE A 1 237 ? 15.004 -4.950 -31.365 1.00 93.19 237 ILE A N 1
ATOM 1888 C CA . ILE A 1 237 ? 16.139 -5.664 -30.761 1.00 93.19 237 ILE A CA 1
ATOM 1889 C C . ILE A 1 237 ? 15.839 -7.162 -30.649 1.00 93.19 237 ILE A C 1
ATOM 1891 O O . ILE A 1 237 ? 16.722 -7.984 -30.890 1.00 93.19 237 ILE A O 1
ATOM 1895 N N . ILE A 1 238 ? 14.598 -7.545 -30.328 1.00 92.06 238 ILE A N 1
ATOM 1896 C CA . ILE A 1 238 ? 14.166 -8.953 -30.350 1.00 92.06 238 ILE A CA 1
ATOM 1897 C C . ILE A 1 238 ? 14.367 -9.541 -31.752 1.00 92.06 238 ILE A C 1
ATOM 1899 O O . ILE A 1 238 ? 14.908 -10.642 -31.873 1.00 92.06 238 ILE A O 1
ATOM 1903 N N . ALA A 1 239 ? 13.976 -8.814 -32.804 1.00 91.75 239 ALA A N 1
ATOM 1904 C CA . ALA A 1 239 ? 14.141 -9.260 -34.188 1.00 91.75 239 ALA A CA 1
ATOM 1905 C C . ALA A 1 239 ? 15.620 -9.413 -34.602 1.00 91.75 239 ALA A C 1
ATOM 1907 O O . ALA A 1 239 ? 15.936 -10.263 -35.432 1.00 91.75 239 ALA A O 1
ATOM 1908 N N . GLU A 1 240 ? 16.529 -8.652 -33.989 1.00 90.19 240 GLU A N 1
ATOM 1909 C CA . GLU A 1 240 ? 17.988 -8.742 -34.179 1.00 90.19 240 GLU A CA 1
ATOM 1910 C C . GLU A 1 240 ? 18.659 -9.877 -33.381 1.00 90.19 240 GLU A C 1
ATOM 1912 O O . GLU A 1 240 ? 19.874 -10.057 -33.458 1.00 90.19 240 GLU A O 1
ATOM 1917 N N . GLY A 1 241 ? 17.891 -10.669 -32.625 1.00 86.62 241 GLY A N 1
ATOM 1918 C CA . GLY A 1 241 ? 18.419 -11.749 -31.785 1.00 86.62 241 GLY A CA 1
ATOM 1919 C C . GLY A 1 241 ? 18.610 -11.364 -30.315 1.00 86.62 241 GLY A C 1
ATOM 1920 O O . GLY A 1 241 ? 19.339 -12.039 -29.591 1.00 86.62 241 GLY A O 1
ATOM 1921 N N . GLY A 1 242 ? 17.958 -10.291 -29.859 1.00 86.75 242 GLY A N 1
ATOM 1922 C CA . GLY A 1 242 ? 17.858 -9.905 -28.449 1.00 86.75 242 GLY A CA 1
ATOM 1923 C C . GLY A 1 242 ? 19.013 -9.053 -27.919 1.00 86.75 242 GLY A C 1
ATOM 1924 O O . GLY A 1 242 ? 18.995 -8.684 -26.747 1.00 86.75 242 GLY A O 1
ATOM 1925 N N . THR A 1 243 ? 20.002 -8.712 -28.749 1.00 89.69 243 THR A N 1
ATOM 1926 C CA . THR A 1 243 ? 21.155 -7.881 -28.358 1.00 89.69 243 THR A CA 1
ATOM 1927 C C . THR A 1 243 ? 21.445 -6.821 -29.408 1.00 89.69 243 THR A C 1
ATOM 1929 O O . THR A 1 243 ? 21.530 -7.139 -30.590 1.00 89.69 243 THR A O 1
ATOM 1932 N N . ARG A 1 244 ? 21.674 -5.577 -28.976 1.00 91.38 244 ARG A N 1
ATOM 1933 C CA . ARG A 1 244 ? 22.053 -4.462 -29.852 1.00 91.38 244 ARG A CA 1
ATOM 1934 C C . ARG A 1 244 ? 23.184 -3.644 -29.236 1.00 91.38 244 ARG A C 1
ATOM 1936 O O . ARG A 1 244 ? 23.078 -3.182 -28.105 1.00 91.38 244 ARG A O 1
ATOM 1943 N N . THR A 1 245 ? 24.237 -3.385 -30.007 1.00 93.31 245 THR A N 1
ATOM 1944 C CA . THR A 1 245 ? 25.311 -2.456 -29.617 1.00 93.31 245 THR A CA 1
ATOM 1945 C C . THR A 1 245 ? 25.055 -1.088 -30.231 1.00 93.31 245 THR A C 1
ATOM 1947 O O . THR A 1 245 ? 24.822 -0.986 -31.434 1.00 93.31 245 THR A O 1
ATOM 1950 N N . THR A 1 246 ? 25.116 -0.021 -29.435 1.00 93.44 246 THR A N 1
ATOM 1951 C CA . THR A 1 246 ? 24.839 1.336 -29.922 1.00 93.44 246 THR A CA 1
ATOM 1952 C C . THR A 1 246 ? 25.687 2.416 -29.240 1.00 93.44 246 THR A C 1
ATOM 1954 O O . THR A 1 246 ? 26.466 2.159 -28.319 1.00 93.44 246 THR A O 1
ATOM 1957 N N . THR A 1 247 ? 25.570 3.653 -29.725 1.00 92.94 247 THR A N 1
ATOM 1958 C CA . THR A 1 247 ? 26.244 4.825 -29.153 1.00 92.94 247 THR A CA 1
ATOM 1959 C C . THR A 1 247 ? 25.464 5.392 -27.959 1.00 92.94 247 THR A C 1
ATOM 1961 O O . THR A 1 247 ? 24.243 5.242 -27.908 1.00 92.94 247 THR A O 1
ATOM 1964 N N . PRO A 1 248 ? 26.116 6.110 -27.021 1.00 90.88 248 PRO A N 1
ATOM 1965 C CA . PRO A 1 248 ? 25.430 6.739 -25.888 1.00 90.88 248 PRO A CA 1
ATOM 1966 C C . PRO A 1 248 ? 24.260 7.642 -26.283 1.00 90.88 248 PRO A C 1
ATOM 1968 O O . PRO A 1 248 ? 23.196 7.560 -25.679 1.00 90.88 248 PRO A O 1
ATOM 1971 N N . ALA A 1 249 ? 24.435 8.467 -27.320 1.00 90.38 249 ALA A N 1
ATOM 1972 C CA . ALA A 1 249 ? 23.388 9.368 -27.797 1.00 90.38 249 ALA A CA 1
ATOM 1973 C C . ALA A 1 249 ? 22.150 8.591 -28.262 1.00 90.38 249 ALA A C 1
ATOM 1975 O O . ALA A 1 249 ? 21.035 8.905 -27.863 1.00 90.38 249 ALA A O 1
ATOM 1976 N N . THR A 1 250 ? 22.362 7.534 -29.043 1.00 92.56 250 THR A N 1
ATOM 1977 C CA . THR A 1 250 ? 21.281 6.695 -29.563 1.00 92.56 250 THR A CA 1
ATOM 1978 C C . THR A 1 250 ? 20.607 5.904 -28.441 1.00 92.56 250 THR A C 1
ATOM 1980 O O . THR A 1 250 ? 19.384 5.864 -28.372 1.00 92.56 250 THR A O 1
ATOM 1983 N N . ALA A 1 251 ? 21.380 5.345 -27.504 1.00 91.00 251 ALA A N 1
ATOM 1984 C CA . ALA A 1 251 ? 20.823 4.643 -26.350 1.00 91.00 251 ALA A CA 1
ATOM 1985 C C . ALA A 1 251 ? 19.867 5.539 -25.549 1.00 91.00 251 ALA A C 1
ATOM 1987 O O . ALA A 1 251 ? 18.764 5.115 -25.226 1.00 91.00 251 ALA A O 1
ATOM 1988 N N . LEU A 1 252 ? 20.244 6.796 -25.289 1.00 90.12 252 LEU A N 1
ATOM 1989 C CA . LEU A 1 252 ? 19.386 7.738 -24.565 1.00 90.12 252 LEU A CA 1
ATOM 1990 C C . LEU A 1 252 ? 18.127 8.148 -25.341 1.00 90.12 252 LEU A C 1
ATOM 1992 O O . LEU A 1 252 ? 17.138 8.488 -24.706 1.00 90.12 252 LEU A O 1
ATOM 1996 N N . THR A 1 253 ? 18.121 8.084 -26.678 1.00 93.50 253 THR A N 1
ATOM 1997 C CA . THR A 1 253 ? 16.879 8.291 -27.454 1.00 93.50 253 THR A CA 1
ATOM 1998 C C . THR A 1 253 ? 15.890 7.135 -27.334 1.00 93.50 253 THR A C 1
ATOM 2000 O O . THR A 1 253 ? 14.701 7.334 -27.567 1.00 93.50 253 THR A O 1
ATOM 2003 N N . TYR A 1 254 ? 16.365 5.943 -26.964 1.00 93.50 254 TYR A N 1
ATOM 2004 C CA . TYR A 1 254 ? 15.509 4.782 -26.730 1.00 93.50 254 TYR A CA 1
ATOM 2005 C C . TYR A 1 254 ? 14.909 4.781 -25.328 1.00 93.50 254 TYR A C 1
ATOM 2007 O O . TYR A 1 254 ? 13.859 4.182 -25.116 1.00 93.50 254 TYR A O 1
ATOM 2015 N N . VAL A 1 255 ? 15.594 5.406 -24.367 1.00 91.62 255 VAL A N 1
ATOM 2016 C CA . VAL A 1 255 ? 15.164 5.420 -22.973 1.00 91.62 255 VAL A CA 1
ATOM 2017 C C . VAL A 1 255 ? 14.073 6.459 -22.772 1.00 91.62 255 VAL A C 1
ATOM 2019 O O . VAL A 1 255 ? 14.224 7.642 -23.067 1.00 91.62 255 VAL A O 1
ATOM 2022 N N . ARG A 1 256 ? 12.983 5.984 -22.200 1.00 91.50 256 ARG A N 1
ATOM 2023 C CA . ARG A 1 256 ? 11.813 6.728 -21.789 1.00 91.50 256 ARG A CA 1
ATOM 2024 C C . ARG A 1 256 ? 11.734 6.794 -20.274 1.00 91.50 256 ARG A C 1
ATOM 2026 O O . ARG A 1 256 ? 12.209 5.900 -19.568 1.00 91.50 256 ARG A O 1
ATOM 2033 N N . ASP A 1 257 ? 11.130 7.864 -19.777 1.00 87.69 257 ASP A N 1
ATOM 2034 C CA . ASP A 1 257 ? 10.865 8.066 -18.357 1.00 87.69 257 ASP A CA 1
ATOM 2035 C C . ASP A 1 257 ? 9.362 8.006 -18.134 1.00 87.69 257 ASP A C 1
ATOM 2037 O O . ASP A 1 257 ? 8.641 8.909 -18.554 1.00 87.69 257 ASP A O 1
ATOM 2041 N N . VAL A 1 258 ? 8.899 6.982 -17.414 1.00 79.19 258 VAL A N 1
ATOM 2042 C CA . VAL A 1 258 ? 7.476 6.830 -17.100 1.00 79.19 258 VAL A CA 1
ATOM 2043 C C . VAL A 1 258 ? 6.935 8.043 -16.346 1.00 79.19 258 VAL A C 1
ATOM 2045 O O . VAL A 1 258 ? 5.738 8.228 -16.301 1.00 79.19 258 VAL A O 1
ATOM 2048 N N . MET A 1 259 ? 7.746 8.912 -15.747 1.00 74.69 259 MET A N 1
ATOM 2049 C CA . MET A 1 259 ? 7.222 10.118 -15.093 1.00 74.69 259 MET A CA 1
ATOM 2050 C C . MET A 1 259 ? 6.842 11.245 -16.065 1.00 74.69 259 MET A C 1
ATOM 2052 O O . MET A 1 259 ? 6.049 12.116 -15.694 1.00 74.69 259 MET A O 1
ATOM 2056 N N . ASN A 1 260 ? 7.418 11.245 -17.268 1.00 73.38 260 ASN A N 1
ATOM 2057 C CA . ASN A 1 260 ? 7.388 12.371 -18.204 1.00 73.38 260 ASN A CA 1
ATOM 2058 C C . ASN A 1 260 ? 6.795 12.038 -19.580 1.00 73.38 260 ASN A C 1
ATOM 2060 O O . ASN A 1 260 ? 6.475 12.974 -20.310 1.00 73.38 260 ASN A O 1
ATOM 2064 N N . ASP A 1 261 ? 6.683 10.755 -19.924 1.00 62.47 261 ASP A N 1
ATOM 2065 C CA . ASP A 1 261 ? 5.942 10.281 -21.103 1.00 62.47 261 ASP A CA 1
ATOM 2066 C C . ASP A 1 261 ? 4.423 10.425 -20.939 1.00 62.47 261 ASP A C 1
ATOM 2068 O O . ASP A 1 261 ? 3.742 10.682 -21.956 1.00 62.47 261 ASP A O 1
#

Sequence (261 aa):
MAQFIALREAKYRDAEPIALKGAIVQVRASGEPWGGDEPFYFIMIDVPAFSIDAVVNYSRPYRLDLSWNVESFDENTDTYQLRIEGNANTSQTYGLSLAQIEHFITMWSGTVLSNGTNYVVIEANILTVLTSRGFWDMETNPLYDSVVFSELAYDVPSRTHTIEIDYSAIQISPTHMERLIHRKGAEIVSHADRVLTVNMTSADARAAFQDEIKRRTSSLTLLKTRYYVDPIVVDEIIAEGGTRTTTPATALTYVRDVMND

Foldseek 3Di:
DKKFKFFLAFDDDPNATLEHGQFRQAMDDPPDDDDDPRLVGIFMEAAPPDDSVVCRVQNAFAAFDKDKDFPDADLVQRKTWMKIFTDDFPLLNPADDCVLCVVVCVQQVWAWPDDDRGITIIMHGLLSRVQGCSLLVNPPDCLCVPWGKDWPDADSVQQKTWIKIASLVHDDDPVVSVVSCVVLVWAFPDDDNRITITIDHSVSSVVSSVVVVRVSSRVSRVRHGFKGFASVVSVVSVVVVRYHYDHPVVRVVRIDGSRHD

pLDDT: mean 84.95, std 9.86, range [47.62, 97.38]

Secondary structure (DSSP, 8-state):
-EEEEEESS-EEETTEEEE-TTBEEEEEETTPPPPTTGGGTEEEEEETT--HHHHGGGGSBP--PEEEEEEEEETTTTEEEEEEEEPP-SS-TTPPPHHHHHHHHHHTT-EEEEEETTEEEEEEEHHHHHTSTTTTT-TT-GGGGG-EEEEEEEETTTTEEEEEEE-TTS---HHHHHHHHHHTT-EEEEEETTEEEEEEEHHHHHHHHHHHHHHHHHHHHTT-BSEEE-HHHHHHHHHTTSEEE--HHHHHHHEEETTT-